Protein AF-A0A1E7FKE1-F1 (afdb_monomer)

Foldseek 3Di:
DDPPLPPQDLVPFPPQVDADFFAADPDLCQLVRQLVSLQCQFSLCRVVDDVVLQVVQPPVQVPALHSVVSVVSSLVSQLQVVCVVVVHHPPDPPCVPPDPPVVSSCSDSQCQAQKFKKWKWKAFPPPRDIDIDIDIDRAAEFECPDPQQQAPVSSLCVQFPKDKCDPVRFDQDPVVNHTGIIIIGIFTAGGGQKYKYFHPQFDQPPPDDDDDPDPDPPGDGWGNLRFYFYDQWDFGAGPVRHTDIWGWAKFWFWADGHSNDTGIKMKGWRQHPVRDIWIWIHRRRDIDTDDPVVVRPRRRTGMIMIGD

Radius of gyration: 21.0 Å; Cα contacts (8 Å, |Δi|>4): 568; chains: 1; bounding box: 58×48×57 Å

Sequence (308 aa):
MVLEAHKWNPEKSYVNQIPPRGLHNLGNTCFMNATLQCLAYIPPLCGAIAPKKIANALPTIGTCEDAHEFLVHLLDAMNDGELRAAGINQHLSGWRDRLPVTRLNETTFIHRTFGGYFRSQVRCRKCNYRSNTYDPFLDLSLEVSKKSSTSVLNALSEFTRKETLDAANQWKCSGCKKYVCATKQLTVFRPPLSLCIQLKRFAFNSGTNGYKSSKYGGGGGS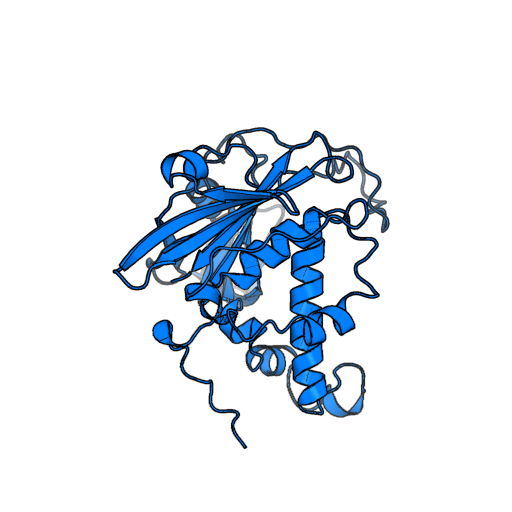KISKPIEFPATLNLPLSDNRSCRYTLTGIVIHVGGSSHSGHYTAYVKKPDRKGASQWYHIDDSDVEPVSEKTVLRQKDAYLLFYCR

Nearest PDB structures (foldseek):
  6dgf-assembly1_A  TM=7.379E-01  e=1.019E-25  Homo sapiens
  3n3k-assembly1_A  TM=6.782E-01  e=8.989E-25  Homo sapiens
  2gfo-assembly1_A  TM=6.555E-01  e=9.550E-25  Homo sapiens
  8xpn-assembly2_B  TM=6.709E-01  e=2.096E-24  Homo sapiens
  7ay0-assembly1_B  TM=6.837E-01  e=7.367E-21  Homo sapiens

Solvent-accessible surface area (backbone atoms only — not comparable to full-atom values): 17461 Å² total; per-residue (Å²): 134,81,79,73,76,74,74,82,53,79,88,76,38,70,74,55,73,51,79,83,77,43,40,78,67,82,73,86,37,29,32,57,42,15,46,51,54,37,50,53,53,35,73,86,38,42,83,70,71,44,69,76,66,52,61,76,60,44,85,83,48,85,78,60,62,43,44,66,61,46,49,53,54,50,51,51,49,50,40,51,49,52,37,43,74,73,72,44,54,91,86,45,79,88,50,70,83,78,53,63,66,69,65,56,47,56,70,31,73,52,34,58,34,26,30,25,27,37,32,40,36,39,32,36,71,83,80,62,45,72,49,75,46,76,47,77,38,57,61,45,80,31,65,48,81,50,88,77,27,48,27,52,69,43,20,52,49,60,68,38,43,75,43,76,28,43,91,91,57,49,44,73,36,84,81,77,72,39,74,36,49,26,35,39,30,41,35,40,59,41,82,35,49,33,44,37,36,36,48,49,35,69,48,71,77,80,66,85,72,89,88,74,86,60,95,60,91,82,63,98,29,67,44,59,76,67,55,48,47,60,64,65,62,43,70,47,67,35,68,83,78,48,68,48,66,27,37,58,36,21,37,28,34,50,52,58,64,40,72,89,45,65,49,31,28,19,33,38,45,44,61,42,93,86,73,51,71,49,32,32,41,32,52,36,57,45,66,45,82,45,54,66,73,60,62,63,63,49,47,45,59,34,37,40,34,28,38,98

Mean predicted aligned error: 9.78 Å

pLDDT: mean 80.04, std 19.36, range [23.84, 97.81]

InterPro domains:
  IPR001394 Peptidase C19, ubiquitin carboxyl-terminal hydrolase [PF00443] (21-46)
  IPR001394 Peptidase C19, ubiquitin carboxyl-terminal hydrolase [PF00443] (63-306)
  IPR018200 Ubiquitin specific protease, conserved site [PS00972] (22-37)
  IPR018200 Ubiquitin specific protease, conserved site [PS00973] (246-264)
  IPR028889 Ubiquitin specific protease UPS, catalytic domain [PS50235] (21-308)
  IPR038765 Papain-like cysteine peptidase superfamily [SSF54001] (17-308)
  IPR050164 Ubiquitin carboxyl-terminal hydrolases [PTHR24006] (22-308)

Secondary structure (DSSP, 8-state):
---------TTT-GGGTSPPPP----SS-HHHHHHHHHHHTSTTTTTT--HHHHHTTGGGTTT---HHHHHHHHHHHHHHHHHHHTT--TTSTTTTTTS-HHHHHTTSHHHHHT-EEEEEEEEETTT--EEEEEEEESEEEEE--STT-SBHHHHHHHHTPPEEE-STT-EE-TTTSSEE-EEEEEEEEE--SEEEEEEE-------SSS----SS----PPP-----B--SEEEEEBTTS-EEEEEEEEEEEEESSSSSS-EEEEEEEEEPTTS-EEEEEEETTEEEEE-HHHHTT-S-EEEEEEE-

Organism: NCBI:txid635003

Structure (mmCIF, N/CA/C/O backbone):
data_AF-A0A1E7FKE1-F1
#
_entry.id   AF-A0A1E7FKE1-F1
#
loop_
_atom_site.group_PDB
_atom_site.id
_atom_site.type_symbol
_atom_site.label_atom_id
_atom_site.label_alt_id
_atom_site.label_comp_id
_atom_site.label_asym_id
_atom_site.label_entity_id
_atom_site.label_seq_id
_atom_site.pdbx_PDB_ins_code
_atom_site.Cartn_x
_atom_site.Cartn_y
_atom_site.Cartn_z
_atom_site.occupancy
_atom_site.B_iso_or_equiv
_atom_site.auth_seq_id
_atom_site.auth_comp_id
_atom_site.auth_asym_id
_atom_site.auth_atom_id
_atom_site.pdbx_PDB_model_num
ATOM 1 N N . MET A 1 1 ? -17.965 -25.669 -12.346 1.00 25.50 1 MET A N 1
ATOM 2 C CA . MET A 1 1 ? -18.860 -25.138 -11.300 1.00 25.50 1 MET A CA 1
ATOM 3 C C . MET A 1 1 ? -18.244 -23.837 -10.812 1.00 25.50 1 MET A C 1
ATOM 5 O O . MET A 1 1 ? -17.309 -23.850 -10.025 1.00 25.50 1 MET A O 1
ATOM 9 N N . VAL A 1 2 ? -18.625 -22.736 -11.456 1.00 23.84 2 VAL A N 1
ATOM 10 C CA . VAL A 1 2 ? -18.085 -21.400 -11.185 1.00 23.84 2 VAL A CA 1
ATOM 11 C C . VAL A 1 2 ? -18.586 -21.013 -9.800 1.00 23.84 2 VAL A C 1
ATOM 13 O O . VAL A 1 2 ? -19.794 -20.922 -9.614 1.00 23.84 2 VAL A O 1
ATOM 16 N N . LEU A 1 3 ? -17.689 -20.859 -8.823 1.00 26.42 3 LEU A N 1
ATOM 17 C CA . LEU A 1 3 ? -18.044 -20.227 -7.555 1.00 26.42 3 LEU A CA 1
ATOM 18 C C . LEU A 1 3 ? -18.521 -18.818 -7.904 1.00 26.42 3 LEU A C 1
ATOM 20 O O . LEU A 1 3 ? -17.716 -17.958 -8.274 1.00 26.42 3 LEU A O 1
ATOM 24 N N . GLU A 1 4 ? -19.840 -18.625 -7.889 1.00 24.97 4 GLU A N 1
ATOM 25 C CA . GLU A 1 4 ? -20.448 -17.313 -8.016 1.00 24.97 4 GLU A CA 1
ATOM 26 C C . GLU A 1 4 ? -19.791 -16.422 -6.969 1.00 24.97 4 GLU A C 1
ATOM 28 O O . GLU A 1 4 ? -19.842 -16.690 -5.768 1.00 24.97 4 GLU A O 1
ATOM 33 N N . ALA A 1 5 ? -19.107 -15.379 -7.436 1.00 33.41 5 ALA A N 1
ATOM 34 C CA . ALA A 1 5 ? -18.668 -14.313 -6.566 1.00 33.41 5 ALA A CA 1
ATOM 35 C C . ALA A 1 5 ? -19.938 -13.749 -5.929 1.00 33.41 5 ALA A C 1
ATOM 37 O O . ALA A 1 5 ? -20.694 -13.038 -6.595 1.00 33.41 5 ALA A O 1
ATOM 38 N N . HIS A 1 6 ? -20.201 -14.115 -4.671 1.00 35.38 6 HIS A N 1
ATOM 39 C CA . HIS A 1 6 ? -21.225 -13.474 -3.865 1.00 35.38 6 HIS A CA 1
ATOM 40 C C . HIS A 1 6 ? -21.016 -11.971 -4.020 1.00 35.38 6 HIS A C 1
ATOM 42 O O . HIS A 1 6 ? -20.005 -11.428 -3.571 1.00 35.38 6 HIS A O 1
ATOM 48 N N . LYS A 1 7 ? -21.937 -11.308 -4.733 1.00 35.34 7 LYS A N 1
ATOM 49 C CA . LYS A 1 7 ? -21.959 -9.853 -4.833 1.00 35.34 7 LYS A CA 1
ATOM 50 C C . LYS A 1 7 ? -21.958 -9.338 -3.401 1.00 35.34 7 LYS A C 1
ATOM 52 O O . LYS A 1 7 ? -22.912 -9.574 -2.661 1.00 35.34 7 LYS A O 1
ATOM 57 N N . TRP A 1 8 ? -20.855 -8.707 -3.015 1.00 40.66 8 TRP A N 1
ATOM 58 C CA . TRP A 1 8 ? -20.699 -8.065 -1.723 1.00 40.66 8 TRP A CA 1
ATOM 59 C C . TRP A 1 8 ? -21.906 -7.150 -1.480 1.00 40.66 8 TRP A C 1
ATOM 61 O O . TRP A 1 8 ? -22.120 -6.193 -2.224 1.00 40.66 8 TRP A O 1
ATOM 71 N N . ASN A 1 9 ? -22.728 -7.492 -0.484 1.00 42.78 9 ASN A N 1
ATOM 72 C CA . ASN A 1 9 ? -23.874 -6.692 -0.077 1.00 42.78 9 ASN A CA 1
ATOM 73 C C . ASN A 1 9 ? -23.513 -5.967 1.231 1.00 42.78 9 ASN A C 1
ATOM 75 O O . ASN A 1 9 ? -23.487 -6.613 2.286 1.00 42.78 9 ASN A O 1
ATOM 79 N N . PRO A 1 10 ? -23.255 -4.647 1.191 1.00 44.03 10 PRO A N 1
ATOM 80 C CA . PRO A 1 10 ? -22.849 -3.885 2.367 1.00 44.03 10 PRO A CA 1
ATOM 81 C C . PRO A 1 10 ? -23.891 -3.912 3.499 1.00 44.03 10 PRO A C 1
ATOM 83 O O . PRO A 1 10 ? -23.513 -3.783 4.662 1.00 44.03 10 PRO A O 1
ATOM 86 N N . GLU A 1 11 ? -25.173 -4.156 3.210 1.00 43.03 11 GLU A N 1
ATOM 87 C CA . GLU A 1 11 ? -26.230 -4.211 4.229 1.00 43.03 11 GLU A CA 1
ATOM 88 C C . GLU A 1 11 ? -26.237 -5.525 5.031 1.00 43.03 11 GLU A C 1
ATOM 90 O O . GLU A 1 11 ? -26.656 -5.545 6.193 1.00 43.03 11 GLU A O 1
ATOM 95 N N . LYS A 1 12 ? -25.734 -6.623 4.445 1.00 40.03 12 LYS A N 1
ATOM 96 C CA . LYS A 1 12 ? -25.738 -7.969 5.056 1.00 40.03 12 LYS A CA 1
ATOM 97 C C . LYS A 1 12 ? -24.439 -8.342 5.778 1.00 40.03 12 LYS A C 1
ATOM 99 O O . LYS A 1 12 ? -24.375 -9.400 6.398 1.00 40.03 12 LYS A O 1
ATOM 104 N N . SER A 1 13 ? -23.411 -7.497 5.735 1.00 51.47 13 SER A N 1
ATOM 105 C CA . SER A 1 13 ? -22.156 -7.753 6.448 1.00 51.47 13 SER A CA 1
ATOM 106 C C . SER A 1 13 ? -22.298 -7.533 7.953 1.00 51.47 13 SER A C 1
ATOM 108 O O . SER A 1 13 ? -22.587 -6.420 8.391 1.00 51.47 13 SER A O 1
ATOM 110 N N . TYR A 1 14 ? -22.011 -8.568 8.749 1.00 48.53 14 TYR A N 1
ATOM 111 C CA . TYR A 1 14 ? -21.927 -8.487 10.215 1.00 48.53 14 TYR A CA 1
ATOM 112 C C . TYR A 1 14 ? -20.939 -7.409 10.701 1.00 48.53 14 TYR A C 1
ATOM 114 O O . TYR A 1 14 ? -21.192 -6.765 11.719 1.00 48.53 14 TYR A O 1
ATOM 122 N N . VAL A 1 15 ? -19.863 -7.155 9.945 1.00 52.97 15 VAL A N 1
ATOM 123 C CA . VAL A 1 15 ? -18.823 -6.156 10.272 1.00 52.97 15 VAL A CA 1
ATOM 124 C C . VAL A 1 15 ? -19.391 -4.728 10.275 1.00 52.97 15 VAL A C 1
ATOM 126 O O . VAL A 1 15 ? -18.952 -3.870 11.035 1.00 52.97 15 VAL A O 1
ATOM 129 N N . ASN A 1 16 ? -20.448 -4.475 9.497 1.00 54.75 16 ASN A N 1
ATOM 130 C CA . ASN A 1 16 ? -21.089 -3.160 9.440 1.00 54.75 16 ASN A CA 1
ATOM 131 C C . ASN A 1 16 ? -22.098 -2.935 10.583 1.00 54.75 16 ASN A C 1
ATOM 133 O O . ASN A 1 16 ? -22.549 -1.810 10.789 1.00 54.75 16 ASN A O 1
ATOM 137 N N . GLN A 1 17 ? -22.446 -3.966 11.363 1.00 58.47 17 GLN A N 1
ATOM 138 C CA . GLN A 1 17 ? -23.533 -3.889 12.353 1.00 58.47 17 GLN A CA 1
ATOM 139 C C . GLN A 1 17 ? -23.054 -3.597 13.780 1.00 58.47 17 GLN A C 1
ATOM 141 O O . GLN A 1 17 ? -23.796 -3.007 14.556 1.00 58.47 17 GLN A O 1
ATOM 146 N N . ILE A 1 18 ? -21.810 -3.943 14.121 1.00 68.31 18 ILE A N 1
ATOM 147 C CA . ILE A 1 18 ? -21.258 -3.829 15.484 1.00 68.31 18 ILE A CA 1
ATOM 148 C C . ILE A 1 18 ? -19.980 -2.975 15.427 1.00 68.31 18 ILE A C 1
ATOM 150 O O . ILE A 1 18 ? -19.337 -2.943 14.374 1.00 68.31 18 ILE A O 1
ATOM 154 N N . PRO A 1 19 ? -19.637 -2.176 16.455 1.00 70.56 19 PRO A N 1
ATOM 155 C CA . PRO A 1 19 ? -18.321 -1.540 16.533 1.00 70.56 19 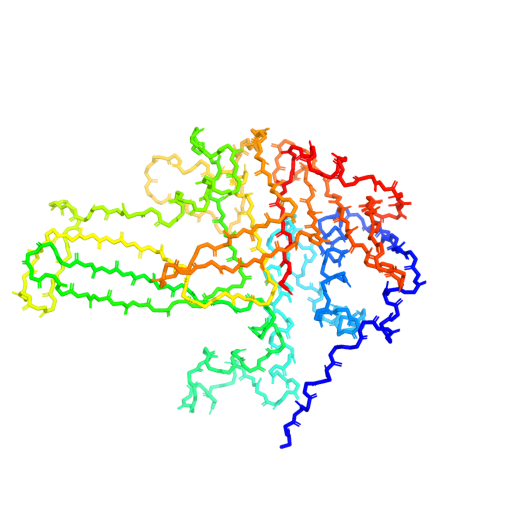PRO A CA 1
ATOM 156 C C . PRO A 1 19 ? -17.186 -2.572 16.409 1.00 70.56 19 PRO A C 1
ATOM 158 O O . PRO A 1 19 ? -17.411 -3.754 16.701 1.00 70.56 19 PRO A O 1
ATOM 161 N N . PRO A 1 20 ? -15.973 -2.156 16.006 1.00 81.56 20 PRO A N 1
ATOM 162 C CA . PRO A 1 20 ? -14.823 -3.045 16.042 1.00 81.56 20 PRO A CA 1
ATOM 163 C C . PRO A 1 20 ? -14.627 -3.647 17.424 1.00 81.56 20 PRO A C 1
ATOM 165 O O . PRO A 1 20 ? -14.878 -3.004 18.441 1.00 81.56 20 PRO A O 1
ATOM 168 N N . ARG A 1 21 ? -14.200 -4.907 17.445 1.00 84.19 21 ARG A N 1
ATOM 169 C CA . ARG A 1 21 ? -13.765 -5.578 18.665 1.00 84.19 21 ARG A CA 1
ATOM 170 C C . ARG A 1 21 ? -12.255 -5.620 18.650 1.00 84.19 21 ARG A C 1
ATOM 172 O O . ARG A 1 21 ? -11.683 -6.007 17.631 1.00 84.19 21 ARG A O 1
ATOM 179 N N . GLY A 1 22 ? -11.643 -5.246 19.762 1.00 85.25 22 GLY A N 1
ATOM 180 C CA . GLY A 1 22 ? -10.215 -5.411 19.944 1.00 85.25 22 GLY A CA 1
ATOM 181 C C . GLY A 1 22 ? -9.806 -6.886 19.944 1.00 85.25 22 GLY A C 1
ATOM 182 O O . GLY A 1 22 ? -10.636 -7.789 20.088 1.00 85.25 22 GLY A O 1
ATOM 183 N N . LEU A 1 23 ? -8.515 -7.122 19.754 1.00 85.50 23 LEU A N 1
ATOM 184 C CA . LEU A 1 23 ? -7.879 -8.432 19.821 1.00 85.50 23 LEU A CA 1
ATOM 185 C C . LEU A 1 23 ? -6.876 -8.416 20.969 1.00 85.50 23 LEU A C 1
ATOM 187 O O . LEU A 1 23 ? -6.032 -7.531 21.036 1.00 85.50 23 LEU A O 1
ATOM 191 N N . HIS A 1 24 ? -6.953 -9.396 21.868 1.00 84.31 24 HIS A N 1
ATOM 192 C CA . HIS A 1 24 ? -5.990 -9.489 22.961 1.00 84.31 24 HIS A CA 1
ATOM 193 C C . HIS A 1 24 ? -4.577 -9.714 22.417 1.00 84.31 24 HIS A C 1
ATOM 195 O O . HIS A 1 24 ? -4.364 -10.538 21.525 1.00 84.31 24 HIS A O 1
ATOM 201 N N . ASN A 1 25 ? -3.610 -8.989 22.970 1.00 81.94 25 ASN A N 1
ATOM 202 C CA . ASN A 1 25 ? -2.202 -9.248 22.717 1.00 81.94 25 ASN A CA 1
ATOM 203 C C . ASN A 1 25 ? -1.805 -10.565 23.397 1.00 81.94 25 ASN A C 1
ATOM 205 O O . ASN A 1 25 ? -2.038 -10.738 24.593 1.00 81.94 25 ASN A O 1
ATOM 209 N N . LEU A 1 26 ? -1.223 -11.493 22.641 1.00 80.38 26 LEU A N 1
ATOM 210 C CA . LEU A 1 26 ? -0.782 -12.802 23.135 1.00 80.38 26 LEU A CA 1
ATOM 211 C C . LEU A 1 26 ? 0.738 -12.846 23.379 1.00 80.38 26 LEU A C 1
ATOM 213 O O . LEU A 1 26 ? 1.322 -13.925 23.436 1.00 80.38 26 LEU A O 1
ATOM 217 N N . GLY A 1 27 ? 1.364 -11.674 23.529 1.00 73.75 27 GLY A N 1
ATOM 218 C CA . GLY A 1 27 ? 2.807 -11.495 23.679 1.00 73.75 27 GLY A CA 1
ATOM 219 C C . GLY A 1 27 ? 3.459 -11.131 22.347 1.00 73.75 27 GLY A C 1
ATOM 220 O O . GLY A 1 27 ? 3.661 -11.992 21.499 1.00 73.75 27 GLY A O 1
ATOM 221 N N . ASN A 1 28 ? 3.797 -9.850 22.167 1.00 79.12 28 ASN A N 1
ATOM 222 C CA . ASN A 1 28 ? 4.378 -9.291 20.936 1.00 79.12 28 ASN A CA 1
ATOM 223 C C . ASN A 1 28 ? 3.541 -9.531 19.665 1.00 79.12 28 ASN A C 1
ATOM 225 O O . ASN A 1 28 ? 4.082 -9.533 18.567 1.00 79.12 28 ASN A O 1
ATOM 229 N N . THR A 1 29 ? 2.216 -9.682 19.776 1.00 84.25 29 THR A N 1
ATOM 230 C CA . THR A 1 29 ? 1.340 -9.950 18.618 1.00 84.25 29 THR A CA 1
ATOM 231 C C . THR A 1 29 ? 0.618 -8.717 18.069 1.00 84.25 29 THR A C 1
ATOM 233 O O . THR A 1 29 ? -0.290 -8.848 17.245 1.00 84.25 29 THR A O 1
ATOM 236 N N . CYS A 1 30 ? 0.988 -7.510 18.500 1.00 86.88 30 CYS A N 1
ATOM 237 C CA . CYS A 1 30 ? 0.309 -6.279 18.085 1.00 86.88 30 CYS A CA 1
ATOM 238 C C . CYS A 1 30 ? 0.417 -6.024 16.566 1.00 86.88 30 CYS A C 1
ATOM 240 O O . CYS A 1 30 ? -0.540 -5.552 15.952 1.00 86.88 30 CYS A O 1
ATOM 242 N N . PHE A 1 31 ? 1.523 -6.423 15.920 1.00 87.38 31 PHE A N 1
ATOM 243 C CA . PHE A 1 31 ? 1.699 -6.347 14.458 1.00 87.38 31 PHE A CA 1
ATOM 244 C C . PHE A 1 31 ? 0.618 -7.141 13.702 1.00 87.38 31 PHE A C 1
ATOM 246 O O . PHE A 1 31 ? 0.050 -6.664 12.711 1.00 87.38 31 PHE A O 1
ATOM 253 N N . MET A 1 32 ? 0.294 -8.336 14.208 1.00 88.31 32 MET A N 1
ATOM 254 C CA . MET A 1 32 ? -0.764 -9.193 13.689 1.00 88.31 32 MET A CA 1
ATOM 255 C C . MET A 1 32 ? -2.124 -8.553 13.954 1.00 88.31 32 MET A C 1
ATOM 257 O O . MET A 1 32 ? -2.922 -8.421 13.026 1.00 88.31 32 MET A O 1
ATOM 261 N N . ASN A 1 33 ? -2.382 -8.134 15.196 1.00 90.12 33 ASN A N 1
ATOM 262 C CA . ASN A 1 33 ? -3.659 -7.546 15.592 1.00 90.12 33 ASN A CA 1
ATOM 263 C C . ASN A 1 33 ? -3.996 -6.336 14.713 1.00 90.12 33 ASN A C 1
ATOM 265 O O . ASN A 1 33 ? -5.044 -6.320 14.068 1.00 90.12 33 ASN A O 1
ATOM 269 N N . ALA A 1 34 ? -3.080 -5.373 14.594 1.00 92.56 34 ALA A N 1
ATOM 270 C CA . ALA A 1 34 ? -3.286 -4.172 13.791 1.00 92.56 34 ALA A CA 1
ATOM 271 C C . ALA A 1 34 ? -3.540 -4.486 12.303 1.00 92.56 34 ALA A C 1
ATOM 273 O O . ALA A 1 34 ? -4.434 -3.907 11.674 1.00 92.56 34 ALA A O 1
ATOM 274 N N . THR A 1 35 ? -2.797 -5.442 11.736 1.00 92.25 35 THR A N 1
ATOM 275 C CA . THR A 1 35 ? -2.969 -5.842 10.333 1.00 92.25 35 THR A CA 1
ATOM 276 C C . THR A 1 35 ? -4.307 -6.541 10.103 1.00 92.25 35 THR A C 1
ATOM 278 O O . THR A 1 35 ? -5.030 -6.199 9.163 1.00 92.25 35 THR A O 1
ATOM 281 N N . LEU A 1 36 ? -4.681 -7.479 10.979 1.00 89.94 36 LEU A N 1
ATOM 282 C CA . LEU A 1 36 ? -5.960 -8.187 10.907 1.00 89.94 36 LEU A CA 1
ATOM 283 C C . LEU A 1 36 ? -7.146 -7.231 11.036 1.00 89.94 36 LEU A C 1
ATOM 285 O O . LEU A 1 36 ? -8.115 -7.383 10.292 1.00 89.94 36 LEU A O 1
ATOM 289 N N . GLN A 1 37 ? -7.059 -6.226 11.914 1.00 90.56 37 GLN A N 1
ATOM 290 C CA . GLN A 1 37 ? -8.088 -5.192 12.026 1.00 90.56 37 GLN A CA 1
ATOM 291 C C . GLN A 1 37 ? -8.267 -4.452 10.700 1.00 90.56 37 GLN A C 1
ATOM 293 O O . GLN A 1 37 ? -9.384 -4.340 10.208 1.00 90.56 37 GLN A O 1
ATOM 298 N N . CYS A 1 38 ? -7.185 -4.010 10.055 1.00 92.31 38 CYS A N 1
ATOM 299 C CA . CYS A 1 38 ? -7.301 -3.333 8.762 1.00 92.31 38 CYS A CA 1
ATOM 300 C C . CYS A 1 38 ? -7.911 -4.236 7.679 1.00 92.31 38 CYS A C 1
ATOM 302 O O . CYS A 1 38 ? -8.797 -3.797 6.947 1.00 92.31 38 CYS A O 1
ATOM 304 N N . LEU A 1 39 ? -7.485 -5.500 7.598 1.00 89.00 39 LEU A N 1
ATOM 305 C CA . LEU A 1 39 ? -8.003 -6.461 6.620 1.00 89.00 39 LEU A CA 1
ATOM 306 C C . LEU A 1 39 ? -9.483 -6.798 6.841 1.00 89.00 39 LEU A C 1
ATOM 308 O O . LEU A 1 39 ? -10.234 -6.920 5.874 1.00 89.00 39 LEU A O 1
ATOM 312 N N . ALA A 1 40 ? -9.922 -6.915 8.096 1.00 83.94 40 ALA A N 1
ATOM 313 C CA . ALA A 1 40 ? -11.302 -7.245 8.446 1.00 83.94 40 ALA A CA 1
ATOM 314 C C . ALA A 1 40 ? -12.317 -6.181 8.000 1.00 83.94 40 ALA A C 1
ATOM 316 O O . ALA A 1 40 ? -13.489 -6.513 7.839 1.00 83.94 40 ALA A O 1
ATOM 317 N N . TYR A 1 41 ? -11.871 -4.937 7.790 1.00 80.62 41 TYR A N 1
ATOM 318 C CA . TYR A 1 41 ? -12.695 -3.801 7.361 1.00 80.62 41 TYR A CA 1
ATOM 319 C C . TYR A 1 41 ? -12.536 -3.447 5.876 1.00 80.62 41 TYR A C 1
ATOM 321 O O . TYR A 1 41 ? -13.120 -2.472 5.399 1.00 80.62 41 TYR A O 1
ATOM 329 N N . ILE A 1 42 ? -11.781 -4.241 5.112 1.00 82.88 42 ILE A N 1
ATOM 330 C CA . ILE A 1 42 ? -11.735 -4.113 3.655 1.00 82.88 42 ILE A CA 1
ATOM 331 C C . ILE A 1 42 ? -13.037 -4.693 3.087 1.00 82.88 42 ILE A C 1
ATOM 333 O O . ILE A 1 42 ? -13.291 -5.881 3.284 1.00 82.88 42 ILE A O 1
ATOM 337 N N . PRO A 1 43 ? -13.869 -3.915 2.362 1.00 75.00 43 PRO A N 1
ATOM 338 C CA . PRO A 1 43 ? -15.222 -4.347 2.016 1.00 75.00 43 PRO A CA 1
ATOM 339 C C . PRO A 1 43 ? -15.290 -5.695 1.285 1.00 75.00 43 PRO A C 1
ATOM 341 O O . PRO A 1 43 ? -16.093 -6.522 1.697 1.00 75.00 43 PRO A O 1
ATOM 344 N N . PRO A 1 44 ? -14.434 -5.999 0.287 1.00 71.12 44 PRO A N 1
ATOM 345 C CA . PRO A 1 44 ? -14.411 -7.338 -0.301 1.00 71.12 44 PRO A CA 1
ATOM 346 C C . PRO A 1 44 ? -14.126 -8.467 0.707 1.00 71.12 44 PRO A C 1
ATOM 348 O O . PRO A 1 44 ? -14.662 -9.561 0.560 1.00 71.12 44 PRO A O 1
ATOM 351 N N . LEU A 1 45 ? -13.274 -8.225 1.708 1.00 71.56 45 LEU A N 1
ATOM 352 C CA . LEU A 1 45 ? -12.804 -9.225 2.675 1.00 71.56 45 LEU A CA 1
ATOM 353 C C . LEU A 1 45 ? -13.737 -9.417 3.872 1.00 71.56 45 LEU A C 1
ATOM 355 O O . LEU A 1 45 ? -13.697 -10.468 4.523 1.00 71.56 45 LEU A O 1
ATOM 359 N N . CYS A 1 46 ? -14.569 -8.425 4.174 1.00 65.06 46 CYS A N 1
ATOM 360 C CA . CYS A 1 46 ? -15.558 -8.508 5.233 1.00 65.06 46 CYS A CA 1
ATOM 361 C C . CYS A 1 46 ? -16.419 -9.779 5.056 1.00 65.06 46 CYS A C 1
ATOM 363 O O . CYS A 1 46 ? -17.062 -9.992 4.032 1.00 65.06 46 CYS A O 1
ATOM 365 N N . GLY A 1 47 ? -16.421 -10.668 6.050 1.00 55.88 47 GLY A N 1
ATOM 366 C CA . GLY A 1 47 ? -17.160 -11.939 5.998 1.00 55.88 47 GLY A CA 1
ATOM 367 C C . GLY A 1 47 ? -16.478 -13.083 5.229 1.00 55.88 47 GLY A C 1
ATOM 368 O O . GLY A 1 47 ? -16.832 -14.237 5.458 1.00 55.88 47 GLY A O 1
ATOM 369 N N . ALA A 1 48 ? -15.469 -12.811 4.391 1.00 55.91 48 ALA A N 1
ATOM 370 C CA . ALA A 1 48 ? -14.615 -13.847 3.794 1.00 55.91 48 ALA A CA 1
ATOM 371 C C . ALA A 1 48 ? -13.520 -14.311 4.772 1.00 55.91 48 ALA A C 1
ATOM 373 O O . ALA A 1 48 ? -13.136 -15.486 4.795 1.00 55.91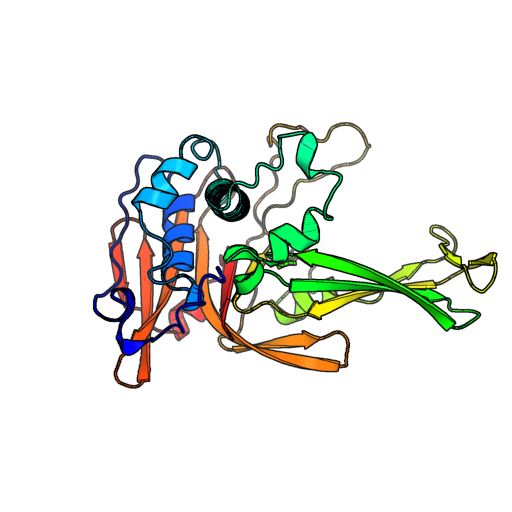 48 ALA A O 1
ATOM 374 N N . ILE A 1 49 ? -13.058 -13.392 5.623 1.00 53.97 49 ILE A N 1
ATOM 375 C CA . ILE A 1 49 ? -12.118 -13.662 6.707 1.00 53.97 49 ILE A CA 1
ATOM 376 C C . ILE A 1 49 ? -12.878 -14.289 7.890 1.00 53.97 49 ILE A C 1
ATOM 378 O O . ILE A 1 49 ? -13.314 -13.612 8.817 1.00 53.97 49 ILE A O 1
ATOM 382 N N . ALA A 1 50 ? -13.072 -15.609 7.856 1.00 50.16 50 ALA A N 1
ATOM 383 C CA . ALA A 1 50 ? -13.517 -16.359 9.028 1.00 50.16 50 ALA A CA 1
ATOM 384 C C . ALA A 1 50 ? -12.301 -16.672 9.928 1.00 50.16 50 ALA A C 1
ATOM 386 O O . ALA A 1 50 ? -11.332 -17.247 9.421 1.00 50.16 50 ALA A O 1
ATOM 387 N N . PRO A 1 51 ? -12.345 -16.408 11.251 1.00 48.22 51 PRO A N 1
ATOM 388 C CA . PRO A 1 51 ? -11.224 -16.658 12.169 1.00 48.22 51 PRO A CA 1
ATOM 389 C C . PRO A 1 51 ? -10.653 -18.081 12.078 1.00 48.22 51 PRO A C 1
ATOM 391 O O . PRO A 1 51 ? -9.443 -18.275 12.122 1.00 48.22 51 PRO A O 1
ATOM 394 N N . LYS A 1 52 ? -11.519 -19.082 11.846 1.00 43.28 52 LYS A N 1
ATOM 395 C CA . LYS A 1 52 ? -11.128 -20.494 11.683 1.00 43.28 52 LYS A CA 1
ATOM 396 C C . LYS A 1 52 ? -10.228 -20.753 10.467 1.00 43.28 52 LYS A C 1
ATOM 398 O O . LYS A 1 52 ? -9.420 -21.671 10.507 1.00 43.28 52 LYS A O 1
ATOM 403 N N . LYS A 1 53 ? -10.358 -19.969 9.389 1.00 48.88 53 LYS A N 1
ATOM 404 C CA . LYS A 1 53 ? -9.503 -20.096 8.196 1.00 48.88 53 LYS A CA 1
ATOM 405 C C . LYS A 1 53 ? -8.136 -19.437 8.402 1.00 48.88 53 LYS A C 1
ATOM 407 O O . LYS A 1 53 ? -7.153 -19.960 7.895 1.00 48.88 53 LYS A O 1
ATOM 412 N N . ILE A 1 54 ? -8.072 -18.351 9.181 1.00 50.47 54 ILE A N 1
ATOM 413 C CA . ILE A 1 54 ? -6.806 -17.694 9.555 1.00 50.47 54 ILE A CA 1
ATOM 414 C C . ILE A 1 54 ? -6.023 -18.560 10.550 1.00 50.47 54 ILE A C 1
ATOM 416 O O . ILE A 1 54 ? -4.819 -18.722 10.395 1.00 50.47 54 ILE A O 1
ATOM 420 N N . ALA A 1 55 ? -6.701 -19.178 11.528 1.00 48.38 55 ALA A N 1
ATOM 421 C CA . ALA A 1 55 ? -6.090 -20.049 12.544 1.00 48.38 55 ALA A CA 1
ATOM 422 C C . ALA A 1 55 ? -5.234 -21.179 11.948 1.00 48.38 55 ALA A C 1
ATOM 424 O O . ALA A 1 55 ? -4.171 -21.490 12.474 1.00 48.38 55 ALA A O 1
ATOM 425 N N . ASN A 1 56 ? -5.649 -21.740 10.810 1.00 49.12 56 ASN A N 1
ATOM 426 C CA . ASN A 1 56 ? -4.896 -22.796 10.131 1.00 49.12 56 ASN A CA 1
ATOM 427 C C . ASN A 1 56 ? -3.682 -22.274 9.337 1.00 49.12 56 ASN A C 1
ATOM 429 O O . ASN A 1 56 ? -2.803 -23.061 9.001 1.00 49.12 56 ASN A O 1
ATOM 433 N N . ALA A 1 57 ? -3.629 -20.973 9.032 1.00 51.53 57 ALA A N 1
ATOM 434 C CA . ALA A 1 57 ? -2.499 -20.311 8.374 1.00 51.53 57 ALA A CA 1
ATOM 435 C C . ALA A 1 57 ? -1.478 -19.728 9.375 1.00 51.53 57 ALA A C 1
ATOM 437 O O . ALA A 1 57 ? -0.348 -19.433 9.001 1.00 51.53 57 ALA A O 1
ATOM 438 N N . LEU A 1 58 ? -1.863 -19.591 10.647 1.00 54.34 58 LEU A N 1
ATOM 439 C CA . LEU A 1 58 ? -1.079 -18.987 11.728 1.00 54.34 58 LEU A 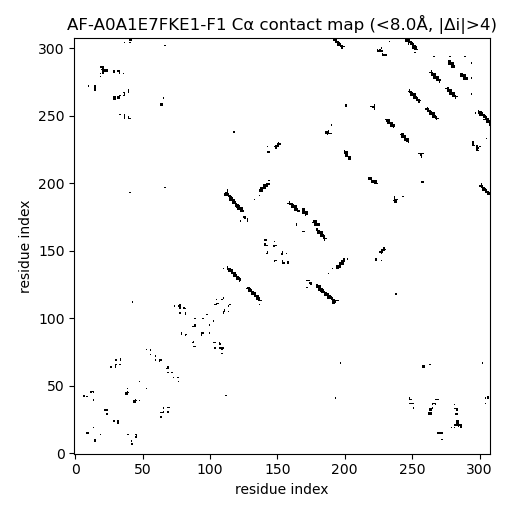CA 1
ATOM 440 C C . LEU A 1 58 ? 0.160 -19.756 12.256 1.00 54.34 58 LEU A C 1
ATOM 442 O O . LEU A 1 58 ? 1.027 -19.076 12.808 1.00 54.34 58 LEU A O 1
ATOM 446 N N . PRO A 1 59 ? 0.346 -21.090 12.108 1.00 46.03 59 PRO A N 1
ATOM 447 C CA . PRO A 1 59 ? 1.461 -21.778 12.777 1.00 46.03 59 PRO A CA 1
ATOM 448 C C . PRO A 1 59 ? 2.862 -21.353 12.305 1.00 46.03 59 PRO A C 1
ATOM 450 O O . PRO A 1 59 ? 3.820 -21.481 13.059 1.00 46.03 59 PRO A O 1
ATOM 453 N N . THR A 1 60 ? 3.002 -20.837 11.081 1.00 49.19 60 THR A N 1
ATOM 454 C CA . THR A 1 60 ? 4.285 -20.360 10.525 1.00 49.19 60 THR A CA 1
ATOM 455 C C . THR A 1 60 ? 4.561 -18.880 10.785 1.00 49.19 60 THR A C 1
ATOM 457 O O . THR A 1 60 ? 5.618 -18.390 10.411 1.00 49.19 60 THR A O 1
ATOM 460 N N . ILE A 1 61 ? 3.614 -18.160 11.392 1.00 54.06 61 ILE A N 1
ATOM 461 C CA . ILE A 1 61 ? 3.610 -16.693 11.440 1.00 54.06 61 ILE A CA 1
ATOM 462 C C . ILE A 1 61 ? 4.163 -16.135 12.766 1.00 54.06 61 ILE A C 1
ATOM 464 O O . ILE A 1 61 ? 4.549 -14.971 12.841 1.00 54.06 61 ILE A O 1
ATOM 468 N N . GLY A 1 62 ? 4.260 -16.964 13.811 1.00 52.53 62 GLY A N 1
ATOM 469 C CA . GLY A 1 62 ? 4.658 -16.551 15.166 1.00 52.53 62 GLY A CA 1
ATOM 470 C C . GLY A 1 62 ? 6.088 -16.012 15.331 1.00 52.53 62 GLY A C 1
ATOM 471 O O . GLY A 1 62 ? 6.473 -15.699 16.451 1.00 52.53 62 GLY A O 1
ATOM 472 N N . THR A 1 63 ? 6.874 -15.919 14.254 1.00 58.12 63 THR A N 1
ATOM 473 C CA . THR A 1 63 ? 8.231 -15.346 14.247 1.00 58.12 63 THR A CA 1
ATOM 474 C C . THR A 1 63 ? 8.319 -13.972 13.585 1.00 58.12 63 THR A C 1
ATOM 476 O O . THR A 1 63 ? 9.376 -13.353 13.645 1.00 58.12 63 THR A O 1
ATOM 479 N N . CYS A 1 64 ? 7.269 -13.517 12.894 1.00 61.22 64 CYS A N 1
ATOM 480 C CA . CYS A 1 64 ? 7.289 -12.215 12.232 1.00 61.22 64 CYS A CA 1
ATOM 481 C C . CYS A 1 64 ? 7.149 -11.105 13.281 1.00 61.22 64 CYS A C 1
ATOM 483 O O . CYS A 1 64 ? 6.259 -11.166 14.117 1.00 61.22 64 CYS A O 1
ATOM 485 N N . GLU A 1 65 ? 7.995 -10.079 13.215 1.00 75.12 65 GLU A N 1
ATOM 486 C CA . GLU A 1 65 ? 7.891 -8.875 14.063 1.00 75.12 65 GLU A CA 1
ATOM 487 C C . GLU A 1 65 ? 7.459 -7.639 13.243 1.00 75.12 65 GLU A C 1
ATOM 489 O O . GLU A 1 65 ? 7.116 -6.590 13.792 1.00 75.12 65 GLU A O 1
ATOM 494 N N . ASP A 1 66 ? 7.412 -7.772 11.910 1.00 84.75 66 ASP A N 1
ATOM 495 C CA . ASP A 1 66 ? 7.019 -6.723 10.972 1.00 84.75 66 ASP A CA 1
ATOM 496 C C . ASP A 1 66 ? 5.601 -6.952 10.415 1.00 84.75 66 ASP A C 1
ATOM 498 O O . ASP A 1 66 ? 5.271 -8.010 9.871 1.00 84.75 66 ASP A O 1
ATOM 502 N N . ALA A 1 67 ? 4.746 -5.929 10.516 1.00 89.06 67 ALA A N 1
ATOM 503 C CA . ALA A 1 67 ? 3.359 -5.995 10.050 1.00 89.06 67 ALA A CA 1
ATOM 504 C C . ALA A 1 67 ? 3.222 -6.199 8.525 1.00 89.06 67 ALA A C 1
ATOM 506 O O . ALA A 1 67 ? 2.241 -6.785 8.067 1.00 89.06 67 ALA A O 1
ATOM 507 N N . HIS A 1 68 ? 4.181 -5.725 7.723 1.00 90.69 68 HIS A N 1
ATOM 508 C CA . HIS A 1 68 ? 4.189 -5.935 6.272 1.00 90.69 68 HIS A CA 1
ATOM 509 C C . HIS A 1 68 ? 4.569 -7.370 5.922 1.00 90.69 68 HIS A C 1
ATOM 511 O O . HIS A 1 68 ? 3.894 -7.985 5.103 1.00 90.69 68 HIS A O 1
ATOM 517 N N . GLU A 1 69 ? 5.591 -7.921 6.577 1.00 87.31 69 GLU A N 1
ATOM 518 C CA . GLU A 1 69 ? 5.983 -9.322 6.394 1.00 87.31 69 GLU A CA 1
ATOM 519 C C . GLU A 1 69 ? 4.823 -10.259 6.763 1.00 87.31 69 GLU A C 1
ATOM 521 O O . GLU A 1 69 ? 4.450 -11.136 5.980 1.00 87.31 69 GLU A O 1
ATOM 526 N N . PHE A 1 70 ? 4.168 -9.992 7.899 1.00 87.75 70 PHE A N 1
ATOM 527 C CA . PHE A 1 70 ? 2.938 -10.676 8.298 1.00 87.75 70 PHE A CA 1
ATOM 528 C C . PHE A 1 70 ? 1.846 -10.589 7.226 1.00 87.75 70 PHE A C 1
ATOM 530 O O . PHE A 1 70 ? 1.237 -11.603 6.883 1.00 87.75 70 PHE A O 1
ATOM 537 N N . LEU A 1 71 ? 1.589 -9.389 6.689 1.00 89.81 71 LEU A N 1
ATOM 538 C CA . LEU A 1 71 ? 0.579 -9.179 5.654 1.00 89.81 71 LEU A CA 1
ATOM 539 C C . LEU A 1 71 ? 0.870 -10.026 4.413 1.00 89.81 71 LEU A C 1
ATOM 541 O O . LEU A 1 71 ? -0.025 -10.720 3.934 1.00 89.81 71 LEU A O 1
ATOM 545 N N . VAL A 1 72 ? 2.099 -9.972 3.896 1.00 87.31 72 VAL A N 1
ATOM 546 C CA . VAL A 1 72 ? 2.499 -10.710 2.691 1.00 87.31 72 VAL A CA 1
ATOM 547 C C . VAL A 1 72 ? 2.320 -12.211 2.910 1.00 87.31 72 VAL A C 1
ATOM 549 O O . VAL A 1 72 ? 1.630 -12.862 2.126 1.00 87.31 72 VAL A O 1
ATOM 552 N N . HIS A 1 73 ? 2.831 -12.748 4.021 1.00 84.44 73 HIS A N 1
ATOM 553 C CA . HIS A 1 73 ? 2.678 -14.168 4.341 1.00 84.44 73 HIS A CA 1
ATOM 554 C C . HIS A 1 73 ? 1.222 -14.592 4.524 1.00 84.44 73 HIS A C 1
ATOM 556 O O . HIS A 1 73 ? 0.840 -15.677 4.086 1.00 84.44 73 HIS A O 1
ATOM 562 N N . LEU A 1 74 ? 0.392 -13.747 5.139 1.00 85.50 74 LEU A N 1
ATOM 563 C CA . LEU A 1 74 ? -1.031 -14.024 5.293 1.00 85.50 74 LEU A CA 1
ATOM 564 C C . LEU A 1 74 ? -1.740 -14.079 3.932 1.00 85.50 74 LEU A C 1
ATOM 566 O O . LEU A 1 74 ? -2.517 -15.005 3.691 1.00 85.50 74 LEU A O 1
ATOM 570 N N . LEU A 1 75 ? -1.476 -13.121 3.038 1.00 86.56 75 LEU A N 1
ATOM 571 C CA . LEU A 1 75 ? -2.077 -13.093 1.701 1.00 86.56 75 LEU A CA 1
ATOM 572 C C . LEU A 1 75 ? -1.644 -14.302 0.859 1.00 86.56 75 LEU A C 1
ATOM 574 O O . LEU A 1 75 ? -2.497 -14.928 0.223 1.00 86.56 75 LEU A O 1
ATOM 578 N N . ASP A 1 76 ? -0.366 -14.679 0.918 1.00 83.69 76 ASP A N 1
ATOM 579 C CA . ASP A 1 76 ? 0.161 -15.872 0.247 1.00 83.69 76 ASP A CA 1
ATOM 580 C C . ASP A 1 76 ? -0.482 -17.153 0.796 1.00 83.69 76 ASP A C 1
ATOM 582 O O . ASP A 1 76 ? -0.981 -17.986 0.035 1.00 83.69 76 ASP A O 1
ATOM 586 N N . ALA A 1 77 ? -0.572 -17.290 2.123 1.00 82.19 77 ALA A N 1
ATOM 587 C CA . ALA A 1 77 ? -1.196 -18.447 2.759 1.00 82.19 77 ALA A CA 1
ATOM 588 C C . ALA A 1 77 ? -2.692 -18.568 2.420 1.00 82.19 77 ALA A C 1
ATOM 590 O O . ALA A 1 77 ? -3.195 -19.680 2.222 1.00 82.19 77 ALA A O 1
ATOM 591 N N . MET A 1 78 ? -3.409 -17.442 2.327 1.00 82.38 78 MET A N 1
ATOM 592 C CA . MET A 1 78 ? -4.811 -17.407 1.901 1.00 82.38 78 MET A CA 1
ATOM 593 C C . MET A 1 78 ? -4.967 -17.809 0.431 1.00 82.38 78 MET A C 1
ATOM 595 O O . MET A 1 78 ? -5.838 -18.626 0.122 1.00 82.38 78 MET A O 1
ATOM 599 N N . ASN A 1 79 ? -4.118 -17.283 -0.459 1.00 84.19 79 ASN A N 1
ATOM 600 C CA . ASN A 1 79 ? -4.097 -17.648 -1.876 1.00 84.19 79 ASN A CA 1
ATOM 601 C C . ASN A 1 79 ? -3.863 -19.156 -2.053 1.00 84.19 79 ASN A C 1
ATOM 603 O O . ASN A 1 79 ? -4.635 -19.847 -2.719 1.00 84.19 79 ASN A O 1
ATOM 607 N N . ASP A 1 80 ? -2.845 -19.686 -1.382 1.00 81.31 80 ASP A N 1
ATOM 608 C CA . ASP A 1 80 ? -2.508 -21.102 -1.438 1.00 81.31 80 ASP A CA 1
ATOM 609 C C . ASP A 1 80 ? -3.587 -21.990 -0.815 1.00 81.31 80 ASP A C 1
ATOM 611 O O . ASP A 1 80 ? -3.859 -23.086 -1.308 1.00 81.31 80 ASP A O 1
ATOM 615 N N . GLY A 1 81 ? -4.222 -21.532 0.266 1.00 80.50 81 GLY A N 1
ATOM 616 C CA . GLY A 1 81 ? -5.350 -22.218 0.889 1.00 80.50 81 GLY A CA 1
ATOM 617 C C . GLY A 1 81 ? -6.543 -22.357 -0.056 1.00 80.50 81 GLY A C 1
ATOM 618 O O . GLY A 1 81 ? -7.152 -23.425 -0.115 1.00 80.50 81 GLY A O 1
ATOM 619 N N . GLU A 1 82 ? -6.850 -21.312 -0.826 1.00 81.88 82 GLU A N 1
ATOM 620 C CA . GLU A 1 82 ? -7.928 -21.323 -1.818 1.00 81.88 82 GLU A CA 1
ATOM 621 C C . GLU A 1 82 ? -7.625 -22.272 -2.981 1.00 81.88 82 GLU A C 1
ATOM 623 O O . GLU A 1 82 ? -8.472 -23.086 -3.353 1.00 81.88 82 GLU A O 1
ATOM 628 N N . LEU A 1 83 ? -6.395 -22.243 -3.497 1.00 82.62 83 LEU A N 1
ATOM 629 C CA . LEU A 1 83 ? -5.965 -23.164 -4.549 1.00 82.62 83 LEU A CA 1
ATOM 630 C C . LEU A 1 83 ? -6.007 -24.620 -4.071 1.00 82.62 83 LEU A C 1
ATOM 632 O O . LEU A 1 83 ? -6.568 -25.472 -4.762 1.00 82.62 83 LEU A O 1
ATOM 636 N N . ARG A 1 84 ? -5.516 -24.905 -2.855 1.00 80.44 84 ARG A N 1
ATOM 637 C CA . ARG A 1 84 ? -5.594 -26.249 -2.259 1.00 80.44 84 ARG A CA 1
ATOM 638 C C . ARG A 1 84 ? -7.036 -26.722 -2.097 1.00 80.44 84 ARG A C 1
ATOM 640 O O . ARG A 1 84 ? -7.323 -27.878 -2.397 1.00 80.44 84 ARG A O 1
ATOM 647 N N . ALA A 1 85 ? -7.946 -25.845 -1.672 1.00 78.12 85 ALA A N 1
ATOM 648 C CA . ALA A 1 85 ? -9.371 -26.164 -1.564 1.00 78.12 85 ALA A CA 1
ATOM 649 C C . ALA A 1 85 ? -10.021 -26.452 -2.931 1.00 78.12 85 ALA A C 1
ATOM 651 O O . ALA A 1 85 ? -10.949 -27.253 -3.010 1.00 78.12 85 ALA A O 1
ATOM 652 N N . ALA A 1 86 ? -9.504 -25.857 -4.010 1.00 79.50 86 ALA A N 1
ATOM 653 C CA . ALA A 1 86 ? -9.889 -26.167 -5.387 1.00 79.50 86 ALA A CA 1
ATOM 654 C C . ALA A 1 86 ? -9.211 -27.438 -5.950 1.00 79.50 86 ALA A C 1
ATOM 656 O O . ALA A 1 86 ? -9.358 -27.739 -7.134 1.00 79.50 86 ALA A O 1
ATOM 657 N N . GLY A 1 87 ? -8.460 -28.184 -5.129 1.00 78.56 87 GLY A N 1
ATOM 658 C CA . GLY A 1 87 ? -7.717 -29.378 -5.543 1.00 78.56 87 GLY A CA 1
ATOM 659 C C . GLY A 1 87 ? -6.407 -29.080 -6.281 1.00 78.56 87 GLY A C 1
ATOM 660 O O . GLY A 1 87 ? -5.793 -29.989 -6.837 1.00 78.56 87 GLY A O 1
ATOM 661 N N . ILE A 1 88 ? -5.961 -27.821 -6.291 1.00 75.19 88 ILE A N 1
ATOM 662 C CA . ILE A 1 88 ? -4.733 -27.378 -6.953 1.00 75.19 88 ILE A CA 1
ATOM 663 C C . ILE A 1 88 ? -3.625 -27.278 -5.907 1.00 75.19 88 ILE A C 1
ATOM 665 O O . ILE A 1 88 ? -3.633 -26.406 -5.041 1.00 75.19 88 ILE A O 1
ATOM 669 N N . ASN A 1 89 ? -2.627 -28.153 -6.003 1.00 71.62 89 ASN A N 1
ATOM 670 C CA . ASN A 1 89 ? -1.437 -28.075 -5.165 1.00 71.62 89 ASN A CA 1
ATOM 671 C C . ASN A 1 89 ? -0.231 -27.653 -6.009 1.00 71.62 89 ASN A C 1
ATOM 673 O O . ASN A 1 89 ? 0.282 -28.438 -6.805 1.00 71.62 89 ASN A O 1
ATOM 677 N N . GLN A 1 90 ? 0.240 -26.421 -5.803 1.00 63.03 90 GLN A N 1
ATOM 678 C CA . GLN A 1 90 ? 1.380 -25.852 -6.531 1.00 63.03 90 GLN A CA 1
ATOM 679 C C . GLN A 1 90 ? 2.706 -26.607 -6.298 1.00 63.03 90 GLN A C 1
ATOM 681 O O . GLN A 1 90 ? 3.639 -26.502 -7.104 1.00 63.03 90 GLN A O 1
ATOM 686 N N . HIS A 1 91 ? 2.798 -27.372 -5.203 1.00 61.41 91 HIS A N 1
ATOM 687 C CA . HIS A 1 91 ? 3.972 -28.168 -4.842 1.00 61.41 91 HIS A CA 1
ATOM 688 C C . HIS A 1 91 ? 3.941 -29.594 -5.412 1.00 61.41 91 HIS A C 1
ATOM 690 O O . HIS A 1 91 ? 4.952 -30.289 -5.335 1.00 61.41 91 HIS A O 1
ATOM 696 N N . LEU A 1 92 ? 2.828 -30.030 -6.016 1.00 58.59 92 LEU A N 1
ATOM 697 C CA . LEU A 1 92 ? 2.762 -31.307 -6.730 1.00 58.59 92 LEU A CA 1
ATOM 698 C C . LEU A 1 92 ? 3.161 -31.101 -8.198 1.00 58.59 92 LEU A C 1
ATOM 700 O O . LEU A 1 92 ? 2.565 -30.309 -8.930 1.00 58.59 92 LEU A O 1
ATOM 704 N N . SER A 1 93 ? 4.183 -31.839 -8.629 1.00 51.00 93 SER A N 1
ATOM 705 C CA . SER A 1 93 ? 4.844 -31.720 -9.936 1.00 51.00 93 SER A CA 1
ATOM 706 C C . SER A 1 93 ? 3.911 -31.865 -11.147 1.00 51.00 93 SER A C 1
ATOM 708 O O . SER A 1 93 ? 4.187 -31.277 -12.183 1.00 51.00 93 SER A O 1
ATOM 710 N N . GLY A 1 94 ? 2.778 -32.567 -11.025 1.00 50.22 94 GLY A N 1
ATOM 711 C CA . GLY A 1 94 ? 1.885 -32.872 -12.155 1.00 50.22 94 GLY A CA 1
ATOM 712 C C . GLY A 1 94 ? 1.032 -31.714 -12.705 1.00 50.22 94 GLY A C 1
ATOM 713 O O . GLY A 1 94 ? 0.414 -31.871 -13.762 1.00 50.22 94 GLY A O 1
ATOM 714 N N . TRP A 1 95 ? 0.969 -30.569 -12.010 1.00 49.34 95 TRP A N 1
ATOM 715 C CA . TRP A 1 95 ? 0.182 -29.394 -12.433 1.00 49.34 95 TRP A CA 1
ATOM 716 C C . TRP A 1 95 ? 1.019 -28.239 -12.988 1.00 49.34 95 TRP A C 1
ATOM 718 O O . TRP A 1 95 ? 0.477 -27.420 -13.734 1.00 49.34 95 TRP A O 1
ATOM 728 N N . ARG A 1 96 ? 2.325 -28.185 -12.672 1.00 48.16 96 ARG A N 1
ATOM 729 C CA . ARG A 1 96 ? 3.237 -27.116 -13.129 1.00 48.16 96 ARG A CA 1
ATOM 730 C C . ARG A 1 96 ? 3.307 -27.001 -14.657 1.00 48.16 96 ARG A C 1
ATOM 732 O O . ARG A 1 96 ? 3.574 -25.916 -15.160 1.00 48.16 96 ARG A O 1
ATOM 739 N N . ASP A 1 97 ? 2.965 -28.074 -15.368 1.00 49.62 97 ASP A N 1
ATOM 740 C CA . ASP A 1 97 ? 3.052 -28.148 -16.827 1.00 49.62 97 ASP A CA 1
ATOM 741 C C . ASP A 1 97 ? 1.766 -27.740 -17.573 1.00 49.62 97 ASP A C 1
ATOM 743 O O . ASP A 1 97 ? 1.784 -27.654 -18.799 1.00 49.62 97 ASP A O 1
ATOM 747 N N . ARG A 1 98 ? 0.635 -27.479 -16.889 1.00 54.34 98 ARG A N 1
ATOM 748 C CA . ARG A 1 98 ? -0.663 -27.254 -17.575 1.00 54.34 98 ARG A CA 1
ATOM 749 C C . ARG A 1 98 ? -1.103 -25.794 -17.673 1.00 54.34 98 ARG A C 1
ATOM 751 O O . ARG A 1 98 ? -1.763 -25.437 -18.647 1.00 54.34 98 ARG A O 1
ATOM 758 N N . LEU A 1 99 ? -0.758 -24.941 -16.706 1.00 57.88 99 LEU A N 1
ATOM 759 C CA . LEU A 1 99 ? -1.083 -23.508 -16.715 1.00 57.88 99 LEU A CA 1
ATOM 760 C C . LEU A 1 99 ? 0.015 -22.701 -16.004 1.00 57.88 99 LEU A C 1
ATOM 762 O O . LEU A 1 99 ? 0.506 -23.144 -14.966 1.00 57.88 99 LEU A O 1
ATOM 766 N N . PRO A 1 100 ? 0.371 -21.495 -16.491 1.00 68.31 100 PRO A N 1
ATOM 767 C CA . PRO A 1 100 ? 1.262 -20.603 -15.757 1.00 68.31 100 PRO A CA 1
ATOM 768 C C . PRO A 1 100 ? 0.678 -20.304 -14.369 1.00 68.31 100 PRO A C 1
ATOM 770 O O . PRO A 1 100 ? -0.468 -19.862 -14.279 1.00 68.31 100 PRO A O 1
ATOM 773 N N . VAL A 1 101 ? 1.462 -20.509 -13.304 1.00 68.69 101 VAL A N 1
ATOM 774 C CA . VAL A 1 101 ? 1.063 -20.286 -11.894 1.00 68.69 101 VAL A CA 1
ATOM 775 C C . VAL A 1 101 ? 0.408 -18.915 -11.686 1.00 68.69 101 VAL A C 1
ATOM 777 O O . VAL A 1 101 ? -0.591 -18.796 -10.983 1.00 68.69 101 VAL A O 1
ATOM 780 N N . THR A 1 102 ? 0.893 -17.890 -12.387 1.00 69.88 102 THR A N 1
ATOM 781 C CA . THR A 1 102 ? 0.318 -16.538 -12.391 1.00 69.88 102 THR A CA 1
ATOM 782 C C . THR A 1 102 ? -1.154 -16.501 -12.798 1.00 69.88 102 THR A C 1
ATOM 784 O O . THR A 1 102 ? -1.938 -15.822 -12.144 1.00 69.88 102 THR A O 1
ATOM 787 N N . ARG A 1 103 ? -1.571 -17.275 -13.809 1.00 77.88 103 ARG A N 1
ATOM 788 C CA . ARG A 1 103 ? -2.980 -17.324 -14.237 1.00 77.88 103 ARG A CA 1
ATOM 789 C C . ARG A 1 103 ? -3.880 -18.015 -13.221 1.00 77.88 103 ARG A C 1
ATOM 791 O O . ARG A 1 103 ? -5.052 -17.676 -13.135 1.00 77.88 103 ARG A O 1
ATOM 798 N N . LEU A 1 104 ? -3.353 -18.989 -12.479 1.00 80.38 104 LEU A N 1
ATOM 799 C CA . LEU A 1 104 ? -4.101 -19.657 -11.412 1.00 80.38 104 LEU A CA 1
ATOM 800 C C . LEU A 1 104 ? -4.300 -18.710 -10.234 1.00 80.38 104 LEU A C 1
ATOM 802 O O . LEU A 1 104 ? -5.426 -18.554 -9.765 1.00 80.38 104 LEU A O 1
ATOM 806 N N . ASN A 1 105 ? -3.240 -18.013 -9.830 1.00 82.50 105 ASN A N 1
ATOM 807 C CA . ASN A 1 105 ? -3.301 -17.002 -8.782 1.00 82.50 105 ASN A CA 1
ATOM 808 C C . ASN A 1 105 ? -4.348 -15.929 -9.096 1.00 82.50 105 ASN A C 1
ATOM 810 O O . ASN A 1 105 ? -5.167 -15.629 -8.243 1.00 82.50 105 ASN A O 1
ATOM 814 N N . GLU A 1 106 ? -4.433 -15.438 -10.338 1.00 85.00 106 GLU A N 1
ATOM 815 C CA . GLU A 1 106 ? -5.465 -14.473 -10.767 1.00 85.00 106 GLU A CA 1
ATOM 816 C C . GLU A 1 106 ? -6.915 -14.928 -10.516 1.00 85.00 106 GLU A C 1
ATOM 818 O O . GLU A 1 106 ? -7.829 -14.097 -10.455 1.00 85.00 106 GLU A O 1
ATOM 823 N N . THR A 1 107 ? -7.151 -16.236 -10.379 1.00 83.31 107 THR A N 1
ATOM 824 C CA . THR A 1 107 ? -8.487 -16.769 -10.102 1.00 83.31 107 THR A CA 1
ATOM 825 C C . THR A 1 107 ? -8.886 -16.663 -8.636 1.00 83.31 107 THR A C 1
ATOM 827 O O . THR A 1 107 ? -10.091 -16.702 -8.380 1.00 83.31 107 THR A O 1
ATOM 830 N N . THR A 1 108 ? -7.936 -16.486 -7.714 1.00 85.12 108 THR A N 1
ATOM 831 C CA . THR A 1 108 ? -8.201 -16.475 -6.274 1.00 85.12 108 THR A CA 1
ATOM 832 C C . THR A 1 108 ? -8.833 -15.172 -5.815 1.00 85.12 108 THR A C 1
ATOM 834 O O . THR A 1 108 ? -8.681 -14.105 -6.423 1.00 85.12 108 THR A O 1
ATOM 837 N N . PHE A 1 109 ? -9.546 -15.239 -4.699 1.00 85.38 109 PHE A N 1
ATOM 838 C CA . PHE A 1 109 ? -10.132 -14.085 -4.043 1.00 85.38 109 PHE A CA 1
ATOM 839 C C . PHE A 1 109 ? -9.079 -13.012 -3.705 1.00 85.38 109 PHE A C 1
ATOM 841 O O . PHE A 1 109 ? -9.340 -11.813 -3.865 1.00 85.38 109 PHE A O 1
ATOM 848 N N . ILE A 1 110 ? -7.874 -13.431 -3.298 1.00 88.12 110 ILE A N 1
ATOM 849 C CA . ILE A 1 110 ? -6.766 -12.532 -2.947 1.00 88.12 110 ILE A CA 1
ATOM 850 C C . ILE A 1 110 ? -6.317 -11.708 -4.152 1.00 88.12 110 ILE A C 1
ATOM 852 O O . ILE A 1 110 ? -6.330 -10.479 -4.079 1.00 88.12 110 ILE A O 1
ATOM 856 N N . HIS A 1 111 ? -6.013 -12.339 -5.287 1.00 89.56 111 HIS A N 1
ATOM 857 C CA . HIS A 1 111 ? -5.595 -11.605 -6.487 1.00 89.56 111 HIS A CA 1
ATOM 858 C C . HIS A 1 111 ? -6.739 -10.837 -7.153 1.00 89.56 111 HIS A C 1
ATOM 860 O O . HIS A 1 111 ? -6.501 -9.819 -7.799 1.00 89.56 111 HIS A O 1
ATOM 866 N N . ARG A 1 112 ? -7.997 -11.256 -6.982 1.00 89.50 112 ARG A N 1
ATOM 867 C CA . ARG A 1 112 ? -9.136 -10.431 -7.414 1.00 89.50 112 ARG A CA 1
ATOM 868 C C . ARG A 1 112 ? -9.243 -9.142 -6.601 1.00 89.50 112 ARG A C 1
ATOM 870 O O . ARG A 1 112 ? -9.622 -8.117 -7.165 1.00 89.50 112 ARG A O 1
ATOM 877 N N . THR A 1 113 ? -8.893 -9.189 -5.314 1.00 90.56 113 THR A N 1
ATOM 878 C CA . THR A 1 113 ? -9.012 -8.065 -4.375 1.00 90.56 113 THR A CA 1
ATOM 879 C C . THR A 1 113 ? -7.783 -7.152 -4.397 1.00 90.56 113 THR A C 1
ATOM 881 O O . THR A 1 113 ? -7.908 -5.969 -4.712 1.00 90.56 113 THR A O 1
ATOM 884 N N . PHE A 1 114 ? -6.597 -7.691 -4.119 1.00 93.94 114 PHE A N 1
ATOM 885 C CA . PHE A 1 114 ? -5.338 -6.943 -4.002 1.00 93.94 114 PHE A CA 1
ATOM 886 C C . PHE A 1 114 ? -4.470 -6.990 -5.260 1.00 93.94 114 PHE A C 1
ATOM 888 O O . PHE A 1 114 ? -3.533 -6.209 -5.389 1.00 93.94 114 PHE A O 1
ATOM 895 N N . GLY A 1 115 ? -4.781 -7.881 -6.204 1.00 93.62 115 GLY A N 1
ATOM 896 C CA . GLY A 1 115 ? -3.981 -8.071 -7.409 1.00 93.62 115 GLY A CA 1
ATOM 897 C C . GLY A 1 115 ? -4.063 -6.894 -8.376 1.00 93.62 115 GLY A C 1
ATOM 898 O O . GLY A 1 115 ? -5.122 -6.570 -8.926 1.00 93.62 115 GLY A O 1
ATOM 899 N N . GLY A 1 116 ? -2.908 -6.286 -8.624 1.00 94.62 116 GLY A N 1
ATOM 900 C CA . GLY A 1 116 ? -2.679 -5.324 -9.690 1.00 94.62 116 GLY A CA 1
ATOM 901 C C . GLY A 1 116 ? -1.564 -5.773 -10.632 1.00 94.62 116 GLY A C 1
ATOM 902 O O . GLY A 1 116 ? -0.937 -6.809 -10.433 1.00 94.62 116 GLY A O 1
ATOM 903 N N . TYR A 1 117 ? -1.326 -4.983 -11.679 1.00 95.69 117 TYR A N 1
ATOM 904 C CA . TYR A 1 117 ? -0.200 -5.179 -12.596 1.00 95.69 117 TYR A CA 1
ATOM 905 C C . TYR A 1 117 ? 0.564 -3.886 -12.761 1.00 95.69 117 TYR A C 1
ATOM 907 O O . TYR A 1 117 ? -0.033 -2.841 -13.044 1.00 95.69 117 TYR A O 1
ATOM 915 N N . PHE A 1 118 ? 1.883 -3.967 -12.677 1.00 96.62 118 PHE A N 1
ATOM 916 C CA . PHE A 1 118 ? 2.755 -2.946 -13.219 1.00 96.62 118 PHE A CA 1
ATOM 917 C C . PHE A 1 118 ? 2.961 -3.151 -14.717 1.00 96.62 118 PHE A C 1
ATOM 919 O O . PHE A 1 118 ? 2.856 -4.256 -15.239 1.00 96.62 118 PHE A O 1
ATOM 926 N N . ARG A 1 119 ? 3.303 -2.067 -15.405 1.00 97.12 119 ARG A N 1
ATOM 927 C CA . ARG A 1 119 ? 3.960 -2.078 -16.707 1.00 97.12 119 ARG A CA 1
ATOM 928 C C . ARG A 1 119 ? 5.336 -1.457 -16.536 1.00 97.12 119 ARG A C 1
ATOM 930 O O . ARG A 1 119 ? 5.435 -0.249 -16.299 1.00 97.12 119 ARG A O 1
ATOM 937 N N . SER A 1 120 ? 6.373 -2.268 -16.696 1.00 96.44 120 SER A N 1
ATOM 938 C CA . SER A 1 120 ? 7.752 -1.811 -16.843 1.00 96.44 120 SER A CA 1
ATOM 939 C C . SER A 1 120 ? 8.029 -1.608 -18.329 1.00 96.44 120 SER A C 1
ATOM 941 O O . SER A 1 120 ? 8.002 -2.548 -19.123 1.00 96.44 120 SER A O 1
ATOM 943 N N . GLN A 1 121 ? 8.224 -0.355 -18.731 1.00 96.62 121 GLN A N 1
ATOM 944 C CA . GLN A 1 121 ? 8.483 0.012 -20.116 1.00 96.62 121 GLN A CA 1
ATOM 945 C C . GLN A 1 121 ? 9.926 0.465 -20.284 1.00 96.62 121 GLN A C 1
ATOM 947 O O . GLN A 1 121 ? 10.343 1.449 -19.677 1.00 96.62 121 GLN A O 1
ATOM 952 N N . VAL A 1 122 ? 10.646 -0.183 -21.198 1.00 96.12 122 VAL A N 1
ATOM 953 C CA . VAL A 1 122 ? 11.921 0.300 -21.730 1.00 96.12 122 VAL A CA 1
ATOM 954 C C . VAL A 1 122 ? 11.688 0.856 -23.130 1.00 96.12 122 VAL A C 1
ATOM 956 O O . VAL A 1 122 ? 11.273 0.136 -24.038 1.00 96.12 122 VAL A O 1
ATOM 959 N N . ARG A 1 123 ? 11.942 2.150 -23.322 1.00 95.62 123 ARG A N 1
ATOM 960 C CA . ARG A 1 123 ? 11.801 2.840 -24.610 1.00 95.62 123 ARG A CA 1
ATOM 961 C C . ARG A 1 123 ? 13.169 3.234 -25.143 1.00 95.62 123 ARG A C 1
ATOM 963 O O . ARG A 1 123 ? 13.894 4.003 -24.514 1.00 95.62 123 ARG A O 1
ATOM 970 N N . CYS A 1 124 ? 13.502 2.742 -26.331 1.00 94.44 124 CYS A N 1
ATOM 971 C CA . CYS A 1 124 ? 14.711 3.133 -27.042 1.00 94.44 124 CYS A CA 1
ATOM 972 C C . CYS A 1 124 ? 14.673 4.627 -27.392 1.00 94.44 124 CYS A C 1
ATOM 974 O O . CYS A 1 124 ? 13.699 5.084 -27.989 1.00 94.44 124 CYS A O 1
ATOM 976 N N . ARG A 1 125 ? 15.747 5.377 -27.106 1.00 92.50 125 ARG A N 1
ATOM 977 C CA . ARG A 1 125 ? 15.836 6.794 -27.504 1.00 92.50 125 ARG A CA 1
ATOM 978 C C . ARG A 1 125 ? 16.198 7.010 -28.976 1.00 92.50 125 ARG A C 1
ATOM 980 O O . ARG A 1 125 ? 15.994 8.105 -29.478 1.00 92.50 125 ARG A O 1
ATOM 987 N N . LYS A 1 126 ? 16.715 5.983 -29.665 1.00 92.12 126 LYS A N 1
ATOM 988 C CA . LYS A 1 126 ? 17.092 6.060 -31.089 1.00 92.12 126 LYS A CA 1
ATOM 989 C C . LYS A 1 126 ? 15.932 5.728 -32.030 1.00 92.12 126 LYS A C 1
ATOM 991 O O . LYS A 1 126 ? 15.594 6.533 -32.880 1.00 92.12 126 LYS A O 1
ATOM 996 N N . CYS A 1 127 ? 15.313 4.553 -31.877 1.00 93.50 127 CYS A N 1
ATOM 997 C CA . CYS A 1 127 ? 14.255 4.077 -32.785 1.00 93.50 127 CYS A CA 1
ATOM 998 C C . CYS A 1 127 ? 12.841 4.105 -32.187 1.00 93.50 127 CYS A C 1
ATOM 1000 O O . CYS A 1 127 ? 11.908 3.618 -32.813 1.00 93.50 127 CYS A O 1
ATOM 1002 N N . ASN A 1 128 ? 12.665 4.606 -30.959 1.00 93.69 128 ASN A N 1
ATOM 1003 C CA . ASN A 1 128 ? 11.386 4.610 -30.236 1.00 93.69 128 ASN A CA 1
ATOM 1004 C C . ASN A 1 128 ? 10.739 3.238 -29.960 1.00 93.69 128 ASN A C 1
ATOM 1006 O O . ASN A 1 128 ? 9.655 3.215 -29.375 1.00 93.69 128 ASN A O 1
ATOM 1010 N N . TYR A 1 129 ? 11.397 2.117 -30.285 1.00 94.94 129 TYR A N 1
ATOM 1011 C CA . TYR A 1 129 ? 10.933 0.777 -29.915 1.00 94.94 129 TYR A CA 1
ATOM 1012 C C . TYR A 1 129 ? 10.654 0.691 -28.409 1.00 94.94 129 TYR A C 1
ATOM 1014 O O . TYR A 1 129 ? 11.454 1.167 -27.594 1.00 94.94 129 TYR A O 1
ATOM 1022 N N . ARG A 1 130 ? 9.523 0.078 -28.048 1.00 95.31 130 ARG A N 1
ATOM 1023 C CA . ARG A 1 130 ? 9.061 -0.086 -26.666 1.00 95.31 130 ARG A CA 1
ATOM 1024 C C . ARG A 1 130 ? 9.052 -1.566 -26.310 1.00 95.31 130 ARG A C 1
ATOM 1026 O O . ARG A 1 130 ? 8.358 -2.346 -26.951 1.00 95.31 130 ARG A O 1
ATOM 1033 N N . SER A 1 131 ? 9.788 -1.929 -25.270 1.00 95.81 131 SER A N 1
ATOM 1034 C CA . SER A 1 131 ? 9.704 -3.236 -24.623 1.00 95.81 131 SER A CA 1
ATOM 1035 C C . SER A 1 131 ? 8.878 -3.081 -23.355 1.00 95.81 131 SER A C 1
ATOM 1037 O O . SER A 1 131 ? 9.280 -2.326 -22.473 1.00 95.81 131 SER A O 1
ATOM 1039 N N . ASN A 1 132 ? 7.735 -3.759 -23.267 1.00 96.19 132 ASN A N 1
ATOM 1040 C CA . ASN A 1 132 ? 6.889 -3.751 -22.074 1.00 96.19 132 ASN A CA 1
ATOM 1041 C C . ASN A 1 132 ? 6.945 -5.125 -21.403 1.00 96.19 132 ASN A C 1
ATOM 1043 O O . ASN A 1 132 ? 6.743 -6.133 -22.078 1.00 96.19 132 ASN A O 1
ATOM 1047 N N . THR A 1 133 ? 7.158 -5.153 -20.092 1.00 94.69 133 THR A N 1
ATOM 1048 C CA . THR A 1 133 ? 6.885 -6.319 -19.242 1.00 94.69 133 THR A CA 1
ATOM 1049 C C . THR A 1 133 ? 5.770 -5.971 -18.265 1.00 94.69 133 THR A C 1
ATOM 1051 O O . THR A 1 133 ? 5.597 -4.801 -17.904 1.00 94.69 133 THR A O 1
ATOM 1054 N N . TYR A 1 134 ? 4.978 -6.977 -17.900 1.00 94.62 134 TYR A N 1
ATOM 1055 C CA . TYR A 1 134 ? 3.836 -6.823 -17.009 1.00 94.62 134 TYR A CA 1
ATOM 1056 C C . TYR A 1 134 ? 4.009 -7.742 -15.814 1.00 94.62 134 TYR A C 1
ATOM 1058 O O . TYR A 1 134 ? 4.012 -8.961 -15.971 1.00 94.62 134 TYR A O 1
ATOM 1066 N N . ASP A 1 135 ? 4.141 -7.138 -14.641 1.00 90.38 135 ASP A N 1
ATOM 1067 C CA . ASP A 1 135 ? 4.512 -7.828 -13.413 1.00 90.38 135 ASP A CA 1
ATOM 1068 C C . ASP A 1 135 ? 3.362 -7.679 -12.402 1.00 90.38 135 ASP A C 1
ATOM 1070 O O . ASP A 1 135 ? 2.920 -6.547 -12.162 1.00 90.38 135 ASP A O 1
ATOM 1074 N N . PRO A 1 136 ? 2.815 -8.782 -11.857 1.00 92.69 136 PRO A N 1
ATOM 1075 C CA . PRO A 1 136 ? 1.741 -8.713 -10.874 1.00 92.69 136 PRO A CA 1
ATOM 1076 C C . PRO A 1 136 ? 2.255 -8.166 -9.535 1.00 92.69 136 PRO A C 1
ATOM 1078 O O . PRO A 1 136 ? 3.423 -8.340 -9.193 1.00 92.69 136 PRO A O 1
ATOM 1081 N N . PHE A 1 137 ? 1.374 -7.540 -8.759 1.00 93.25 137 PHE A N 1
ATOM 1082 C CA . PHE A 1 137 ? 1.657 -7.108 -7.387 1.00 93.25 137 PHE A CA 1
ATOM 1083 C C . PHE A 1 137 ? 0.424 -7.268 -6.489 1.00 93.25 137 PHE A C 1
ATOM 1085 O O . PHE A 1 137 ? -0.701 -7.272 -6.993 1.00 93.25 137 PHE A O 1
ATOM 1092 N N . LEU A 1 138 ? 0.642 -7.369 -5.174 1.00 93.19 138 LEU A N 1
ATOM 1093 C CA . LEU A 1 138 ? -0.410 -7.357 -4.144 1.00 93.19 138 LEU A CA 1
ATOM 1094 C C . LEU A 1 138 ? -0.343 -6.103 -3.250 1.00 93.19 138 LEU A C 1
ATOM 1096 O O . LEU A 1 138 ? -1.350 -5.688 -2.679 1.00 93.19 138 LEU A O 1
ATOM 1100 N N . ASP A 1 139 ? 0.819 -5.453 -3.185 1.00 94.94 139 ASP A N 1
ATOM 1101 C CA . ASP A 1 139 ? 1.051 -4.209 -2.456 1.00 94.94 139 ASP A CA 1
ATOM 1102 C C . ASP A 1 139 ? 2.011 -3.268 -3.210 1.00 94.94 139 ASP A C 1
ATOM 1104 O O . ASP A 1 139 ? 2.694 -3.656 -4.162 1.00 94.94 139 ASP A O 1
ATOM 1108 N N . LEU A 1 140 ? 2.041 -2.000 -2.792 1.00 95.94 140 LEU A N 1
ATOM 1109 C CA . LEU A 1 140 ? 3.006 -1.000 -3.246 1.00 95.94 140 LEU A CA 1
ATOM 1110 C C . LEU A 1 140 ? 3.959 -0.633 -2.109 1.00 95.94 140 LEU A C 1
ATOM 1112 O O . LEU A 1 140 ? 3.590 0.116 -1.204 1.00 95.94 140 LEU A O 1
ATOM 1116 N N . SER A 1 141 ? 5.206 -1.080 -2.191 1.00 95.06 141 SER A N 1
ATOM 1117 C CA . SER A 1 141 ? 6.233 -0.743 -1.205 1.00 95.06 141 SER A CA 1
ATOM 1118 C C . SER A 1 141 ? 7.005 0.521 -1.609 1.00 95.06 141 SER A C 1
ATOM 1120 O O . SER A 1 141 ? 7.920 0.484 -2.438 1.00 95.06 141 SER A O 1
ATOM 1122 N N . LEU A 1 142 ? 6.633 1.665 -1.032 1.00 94.88 142 LEU A N 1
ATOM 1123 C CA . LEU A 1 142 ? 7.156 2.980 -1.403 1.00 94.88 142 LEU A CA 1
ATOM 1124 C C . LEU A 1 142 ? 8.377 3.380 -0.574 1.00 94.88 142 LEU A C 1
ATOM 1126 O O . LEU A 1 142 ? 8.347 3.386 0.657 1.00 94.88 142 LEU A O 1
ATOM 1130 N N . GLU A 1 143 ? 9.432 3.808 -1.265 1.00 91.81 143 GLU A N 1
ATOM 1131 C CA . GLU A 1 143 ? 10.638 4.357 -0.646 1.00 91.81 143 GLU A CA 1
ATOM 1132 C C . GLU A 1 143 ? 10.387 5.771 -0.094 1.00 91.81 143 GLU A C 1
ATOM 1134 O O . GLU A 1 143 ? 10.123 6.725 -0.837 1.00 91.81 143 GLU A O 1
ATOM 1139 N N . VAL A 1 144 ? 10.519 5.930 1.225 1.00 91.25 144 VAL A N 1
ATOM 1140 C CA . VAL A 1 144 ? 10.296 7.214 1.921 1.00 91.25 144 VAL A CA 1
ATOM 1141 C C . VAL A 1 144 ? 11.575 7.837 2.489 1.00 91.25 144 VAL A C 1
ATOM 1143 O O . VAL A 1 144 ? 11.529 8.908 3.093 1.00 91.25 144 VAL A O 1
ATOM 1146 N N . SER A 1 145 ? 12.735 7.224 2.244 1.00 86.00 145 SER A N 1
ATOM 1147 C CA . SER A 1 145 ? 14.050 7.713 2.686 1.00 86.00 145 SER A CA 1
ATOM 1148 C C . SER A 1 145 ? 14.479 9.020 2.009 1.00 86.00 145 SER A C 1
ATOM 1150 O O . SER A 1 145 ? 15.189 9.832 2.602 1.00 86.00 145 SER A O 1
ATOM 1152 N N . LYS A 1 146 ? 14.015 9.280 0.781 1.00 83.81 146 LYS A N 1
ATOM 1153 C CA . LYS A 1 146 ? 14.393 10.475 0.011 1.00 83.81 146 LYS A CA 1
ATOM 1154 C C . LYS A 1 146 ? 13.793 11.743 0.609 1.00 83.81 146 LYS A C 1
ATOM 1156 O O . LYS A 1 146 ? 12.631 11.761 1.009 1.00 83.81 146 LYS A O 1
ATOM 1161 N N . LYS A 1 147 ? 14.553 12.843 0.601 1.00 81.06 147 LYS A N 1
ATOM 1162 C CA . LYS A 1 147 ? 14.083 14.155 1.092 1.00 81.06 147 LYS A CA 1
ATOM 1163 C C . LYS A 1 147 ? 12.819 14.644 0.365 1.00 81.06 147 LYS A C 1
ATOM 1165 O O . LYS A 1 147 ? 11.974 15.256 1.001 1.00 81.06 147 LYS A O 1
ATOM 1170 N N . SER A 1 148 ? 12.661 14.311 -0.919 1.00 83.94 148 SER A N 1
ATOM 1171 C CA . SER A 1 148 ? 11.496 14.666 -1.746 1.00 83.94 148 SER A CA 1
ATOM 1172 C C . SER A 1 148 ? 10.209 13.902 -1.408 1.00 83.94 148 SER A C 1
ATOM 1174 O O . SER A 1 148 ? 9.128 14.343 -1.790 1.00 83.94 148 SER A O 1
ATOM 1176 N N . SER A 1 149 ? 10.289 12.767 -0.706 1.00 87.12 149 SER A N 1
ATOM 1177 C CA . SER A 1 149 ? 9.114 11.972 -0.332 1.00 87.12 149 SER A CA 1
ATOM 1178 C C . SER A 1 149 ? 8.442 12.574 0.906 1.00 87.12 149 SER A C 1
ATOM 1180 O O . SER A 1 149 ? 8.668 12.078 2.005 1.00 87.12 149 SER A O 1
ATOM 1182 N N . THR A 1 150 ? 7.677 13.658 0.769 1.00 91.38 150 THR A N 1
ATOM 1183 C CA . THR A 1 150 ? 6.924 14.290 1.878 1.00 91.38 150 THR A CA 1
ATOM 1184 C C . THR A 1 150 ? 5.475 13.807 1.968 1.00 91.38 150 THR A C 1
ATOM 1186 O O . THR A 1 150 ? 4.853 13.911 3.020 1.00 91.38 150 THR A O 1
ATOM 1189 N N . SER A 1 151 ? 4.952 13.221 0.890 1.00 95.19 151 SER A N 1
ATOM 1190 C CA . SER A 1 151 ? 3.612 12.635 0.817 1.00 95.19 151 SER A CA 1
ATOM 1191 C C . SER A 1 151 ? 3.615 11.301 0.066 1.00 95.19 151 SER A C 1
ATOM 1193 O O . SER A 1 151 ? 4.538 11.009 -0.702 1.00 95.19 151 SER A O 1
ATOM 1195 N N . VAL A 1 152 ? 2.550 10.510 0.225 1.00 95.75 152 VAL A N 1
ATOM 1196 C CA . VAL A 1 152 ? 2.299 9.283 -0.554 1.00 95.75 152 VAL A CA 1
ATOM 1197 C C . VAL A 1 152 ? 2.285 9.575 -2.051 1.00 95.75 152 VAL A C 1
ATOM 1199 O O . VAL A 1 152 ? 2.829 8.800 -2.831 1.00 95.75 152 VAL A O 1
ATOM 1202 N N . LEU A 1 153 ? 1.732 10.716 -2.467 1.00 94.19 153 LEU A N 1
ATOM 1203 C CA . LEU A 1 153 ? 1.714 11.128 -3.872 1.00 94.19 153 LEU A CA 1
ATOM 1204 C C . LEU A 1 153 ? 3.125 11.399 -4.409 1.00 94.19 153 LEU A C 1
ATOM 1206 O O . LEU A 1 153 ? 3.446 10.996 -5.531 1.00 94.19 153 LEU A O 1
ATOM 1210 N N . ASN A 1 154 ? 3.991 12.038 -3.615 1.00 94.19 154 ASN A N 1
ATOM 1211 C CA . ASN A 1 154 ? 5.381 12.259 -4.015 1.00 94.19 154 ASN A CA 1
ATOM 1212 C C . ASN A 1 154 ? 6.164 10.946 -4.052 1.00 94.19 154 ASN A C 1
ATOM 1214 O O . ASN A 1 154 ? 6.897 10.711 -5.009 1.00 94.19 154 ASN A O 1
ATOM 1218 N N . ALA A 1 155 ? 5.958 10.065 -3.070 1.00 95.12 155 ALA A N 1
ATOM 1219 C CA . ALA A 1 155 ? 6.575 8.744 -3.047 1.00 95.12 155 ALA A CA 1
ATOM 1220 C C . ALA A 1 155 ? 6.112 7.867 -4.232 1.00 95.12 155 ALA A C 1
ATOM 1222 O O . ALA A 1 155 ? 6.932 7.191 -4.846 1.00 95.12 155 ALA A O 1
ATOM 1223 N N . LEU A 1 156 ? 4.837 7.935 -4.634 1.00 94.69 156 LEU A N 1
ATOM 1224 C CA . LEU A 1 156 ? 4.316 7.276 -5.844 1.00 94.69 156 LEU A CA 1
ATOM 1225 C C . LEU A 1 156 ? 4.909 7.859 -7.135 1.00 94.69 156 LEU A C 1
ATOM 1227 O O . LEU A 1 156 ? 5.251 7.118 -8.059 1.00 94.69 156 LEU A O 1
ATOM 1231 N N . SER A 1 157 ? 5.046 9.184 -7.207 1.00 93.44 157 SER A N 1
ATOM 1232 C CA . SER A 1 157 ? 5.671 9.860 -8.353 1.00 93.44 157 SER A CA 1
ATOM 1233 C C . SER A 1 157 ? 7.141 9.467 -8.492 1.00 93.44 157 SER A C 1
ATOM 1235 O O . SER A 1 157 ? 7.631 9.243 -9.595 1.00 93.44 157 SER A O 1
ATOM 1237 N N . GLU A 1 158 ? 7.835 9.332 -7.364 1.00 94.00 158 GLU A N 1
ATOM 1238 C CA . GLU A 1 158 ? 9.211 8.859 -7.288 1.00 94.00 158 GLU A CA 1
ATOM 1239 C C . GLU A 1 158 ? 9.332 7.384 -7.700 1.00 94.00 158 GLU A C 1
ATOM 1241 O O . GLU A 1 158 ? 10.2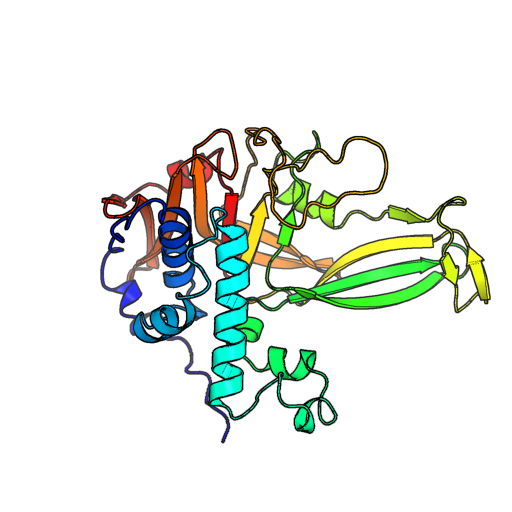04 7.038 -8.496 1.00 94.00 158 GLU A O 1
ATOM 1246 N N . PHE A 1 159 ? 8.426 6.534 -7.209 1.00 93.75 159 PHE A N 1
ATOM 1247 C CA . PHE A 1 159 ? 8.343 5.109 -7.535 1.00 93.75 159 PHE A CA 1
ATOM 1248 C C . PHE A 1 159 ? 8.092 4.856 -9.030 1.00 93.75 159 PHE A C 1
ATOM 1250 O O . PHE A 1 159 ? 8.622 3.909 -9.605 1.00 93.75 159 PHE A O 1
ATOM 1257 N N . THR A 1 160 ? 7.320 5.729 -9.682 1.00 94.50 160 THR A N 1
ATOM 1258 C CA . THR A 1 160 ? 6.994 5.643 -11.118 1.00 94.50 160 THR A CA 1
ATOM 1259 C C . THR A 1 160 ? 7.838 6.569 -11.999 1.00 94.50 160 THR A C 1
ATOM 1261 O O . THR A 1 160 ? 7.554 6.745 -13.195 1.00 94.50 160 THR A O 1
ATOM 1264 N N . ARG A 1 161 ? 8.892 7.182 -11.436 1.00 94.69 161 ARG A N 1
ATOM 1265 C CA . ARG A 1 161 ? 9.731 8.130 -12.169 1.00 94.69 161 ARG A CA 1
ATOM 1266 C C . ARG A 1 161 ? 10.443 7.425 -13.318 1.00 94.69 161 ARG A C 1
ATOM 1268 O O . ARG A 1 161 ? 11.013 6.348 -13.178 1.00 94.69 161 ARG A O 1
ATOM 1275 N N . LYS A 1 162 ? 10.461 8.091 -14.469 1.00 94.56 162 LYS A N 1
ATOM 1276 C CA . LYS A 1 162 ? 11.248 7.676 -15.627 1.00 94.56 162 LYS A CA 1
ATOM 1277 C C . LYS A 1 162 ? 12.743 7.824 -15.335 1.00 94.56 162 LYS A C 1
ATOM 1279 O O . LYS A 1 162 ? 13.211 8.925 -15.055 1.00 94.56 162 LYS A O 1
ATOM 1284 N N . GLU A 1 163 ? 13.484 6.733 -15.456 1.00 93.56 163 GLU A N 1
ATOM 1285 C CA . GLU A 1 163 ? 14.940 6.699 -15.348 1.00 93.56 163 GLU A CA 1
ATOM 1286 C C . GLU A 1 163 ? 15.592 6.574 -16.731 1.00 93.56 163 GLU A C 1
ATOM 1288 O O . GLU A 1 163 ? 14.992 6.088 -17.697 1.00 93.56 163 GLU A O 1
ATOM 1293 N N . THR A 1 164 ? 16.827 7.061 -16.845 1.00 93.06 164 THR A N 1
ATOM 1294 C CA . THR A 1 164 ? 17.614 6.970 -18.078 1.00 93.06 164 THR A CA 1
ATOM 1295 C C . THR A 1 164 ? 18.619 5.842 -17.937 1.00 93.06 164 THR A C 1
ATOM 1297 O O . THR A 1 164 ? 19.411 5.839 -17.006 1.00 93.06 164 THR A O 1
ATOM 1300 N N . LEU A 1 165 ? 18.598 4.915 -18.887 1.00 89.62 165 LEU A N 1
ATOM 1301 C CA . LEU A 1 165 ? 19.633 3.909 -19.066 1.00 89.62 165 LEU A CA 1
ATOM 1302 C C . LEU A 1 165 ? 20.709 4.532 -19.955 1.00 89.62 165 LEU A C 1
ATOM 1304 O O . LEU A 1 165 ? 20.500 4.701 -21.160 1.00 89.62 165 LEU A O 1
ATOM 1308 N N . ASP A 1 166 ? 21.788 4.987 -19.330 1.00 85.12 166 ASP A N 1
ATOM 1309 C CA . ASP A 1 166 ? 22.896 5.705 -19.957 1.00 85.12 166 ASP A CA 1
ATOM 1310 C C . ASP A 1 166 ? 23.977 4.750 -20.500 1.00 85.12 166 ASP A C 1
ATOM 1312 O O . ASP A 1 166 ? 23.709 3.581 -20.779 1.00 85.12 166 ASP A O 1
ATOM 1316 N N . ALA A 1 167 ? 25.192 5.262 -20.722 1.00 78.12 167 ALA A N 1
ATOM 1317 C CA . ALA A 1 167 ? 26.304 4.482 -21.252 1.00 78.12 167 ALA A CA 1
ATOM 1318 C C . ALA A 1 167 ? 26.808 3.388 -20.294 1.00 78.12 167 ALA A C 1
ATOM 1320 O O . ALA A 1 167 ? 27.341 2.393 -20.776 1.00 78.12 167 ALA A O 1
ATOM 1321 N N . ALA A 1 168 ? 26.617 3.537 -18.980 1.00 81.00 168 ALA A N 1
ATOM 1322 C CA . ALA A 1 168 ? 27.058 2.550 -17.998 1.00 81.00 168 ALA A CA 1
ATOM 1323 C C . ALA A 1 168 ? 26.090 1.360 -17.900 1.00 81.00 168 ALA A C 1
ATOM 1325 O O . ALA A 1 168 ? 26.514 0.246 -17.616 1.00 81.00 168 ALA A O 1
ATOM 1326 N N . ASN A 1 169 ? 24.801 1.581 -18.188 1.00 83.50 169 ASN A N 1
ATOM 1327 C CA . ASN A 1 169 ? 23.738 0.576 -18.070 1.00 83.50 169 ASN A CA 1
ATOM 1328 C C . ASN A 1 169 ? 22.932 0.429 -19.373 1.00 83.50 169 ASN A C 1
ATOM 1330 O O . ASN A 1 169 ? 21.698 0.424 -19.367 1.00 83.50 169 ASN A O 1
ATOM 1334 N N . GLN A 1 170 ? 23.628 0.350 -20.513 1.00 81.31 170 GLN A N 1
ATOM 1335 C CA . GLN A 1 170 ? 22.988 0.310 -21.830 1.00 81.31 170 GLN A CA 1
ATOM 1336 C C . GLN A 1 170 ? 22.085 -0.913 -22.007 1.00 81.31 170 GLN A C 1
ATOM 1338 O O . GLN A 1 170 ? 22.425 -2.041 -21.655 1.00 81.31 170 GLN A O 1
ATOM 1343 N N . TRP A 1 171 ? 20.947 -0.698 -22.666 1.00 89.75 171 TRP A N 1
ATOM 1344 C CA . TRP A 1 171 ? 19.994 -1.754 -22.986 1.00 89.75 171 TRP A CA 1
ATOM 1345 C C . TRP A 1 171 ? 20.143 -2.201 -24.444 1.00 89.75 171 TRP A C 1
ATOM 1347 O O . TRP A 1 171 ? 20.229 -1.370 -25.355 1.00 89.75 171 TRP A O 1
ATOM 1357 N N . LYS A 1 172 ? 20.154 -3.517 -24.690 1.00 92.25 172 LYS A N 1
ATOM 1358 C CA . LYS A 1 172 ? 20.186 -4.079 -26.047 1.00 92.25 172 LYS A CA 1
ATOM 1359 C C . LYS A 1 172 ? 18.796 -3.992 -26.671 1.00 92.25 172 LYS A C 1
ATOM 1361 O O . LYS A 1 172 ? 17.899 -4.755 -26.332 1.00 92.25 172 LYS A O 1
ATOM 1366 N N . CYS A 1 173 ? 18.626 -3.064 -27.604 1.00 92.56 173 CYS A N 1
ATOM 1367 C CA . CYS A 1 173 ? 17.339 -2.827 -28.241 1.00 92.56 173 CYS A CA 1
ATOM 1368 C C . CYS A 1 173 ? 17.025 -3.877 -29.308 1.00 92.56 173 CYS A C 1
ATOM 1370 O O . CYS A 1 173 ? 17.815 -4.046 -30.233 1.00 92.56 173 CYS A O 1
ATOM 1372 N N . SER A 1 174 ? 15.851 -4.511 -29.243 1.00 92.56 174 SER A N 1
ATOM 1373 C CA . SER A 1 174 ? 15.400 -5.486 -30.252 1.00 92.56 174 SER A CA 1
ATOM 1374 C C . SER A 1 174 ? 15.178 -4.865 -31.635 1.00 92.56 174 SER A C 1
ATOM 1376 O O . SER A 1 174 ? 15.438 -5.515 -32.641 1.00 92.56 174 SER A O 1
ATOM 1378 N N . GLY A 1 175 ? 14.762 -3.593 -31.695 1.00 91.12 175 GLY A N 1
ATOM 1379 C CA . GLY A 1 175 ? 14.605 -2.858 -32.955 1.00 91.12 175 GLY A CA 1
ATOM 1380 C C . GLY A 1 175 ? 15.943 -2.488 -33.605 1.00 91.12 175 GLY A C 1
ATOM 1381 O O . GLY A 1 175 ? 16.163 -2.765 -34.777 1.00 91.12 175 GLY A O 1
ATOM 1382 N N . CYS A 1 176 ? 16.876 -1.902 -32.842 1.00 90.31 176 CYS A N 1
ATOM 1383 C CA . CYS A 1 176 ? 18.199 -1.515 -33.360 1.00 90.31 176 CYS A CA 1
ATOM 1384 C C . CYS A 1 176 ? 19.204 -2.677 -33.433 1.00 90.31 176 CYS A C 1
ATOM 1386 O O . CYS A 1 176 ? 20.257 -2.523 -34.046 1.00 90.31 176 CYS A O 1
ATOM 1388 N N . LYS A 1 177 ? 18.933 -3.784 -32.732 1.00 93.00 177 LYS A N 1
ATOM 1389 C CA . LYS A 1 177 ? 19.835 -4.927 -32.499 1.00 93.00 177 LYS A CA 1
ATOM 1390 C C . LYS A 1 177 ? 21.197 -4.555 -31.885 1.00 93.00 177 LYS A C 1
ATOM 1392 O O . LYS A 1 177 ? 22.158 -5.311 -31.996 1.00 93.00 177 LYS A O 1
ATOM 1397 N N . LYS A 1 178 ? 21.287 -3.402 -31.214 1.00 92.88 178 LYS A N 1
ATOM 1398 C CA . LYS A 1 178 ? 22.512 -2.838 -30.616 1.00 92.88 178 LYS A CA 1
ATOM 1399 C C . LYS A 1 178 ? 22.231 -2.298 -29.213 1.00 92.88 178 LYS A C 1
ATOM 1401 O O . LYS A 1 178 ? 21.078 -2.010 -28.882 1.00 92.88 178 LYS A O 1
ATOM 1406 N N . TYR A 1 179 ? 23.285 -2.133 -28.419 1.00 92.12 179 TYR A N 1
ATOM 1407 C CA . TYR A 1 179 ? 23.223 -1.431 -27.140 1.00 92.12 179 TYR A CA 1
ATOM 1408 C C . TYR A 1 179 ? 22.994 0.064 -27.366 1.00 92.12 179 TYR A C 1
ATOM 1410 O O . TYR A 1 179 ? 23.635 0.697 -28.210 1.00 92.12 179 TYR A O 1
ATOM 1418 N N . VAL A 1 180 ? 22.000 0.613 -26.674 1.00 91.19 180 VAL A N 1
ATOM 1419 C CA . VAL A 1 180 ? 21.545 1.992 -26.854 1.00 91.19 180 VAL A CA 1
ATOM 1420 C C . VAL A 1 180 ? 21.126 2.599 -25.525 1.00 91.19 180 VAL A C 1
ATOM 1422 O O . VAL A 1 180 ? 20.678 1.901 -24.615 1.00 91.19 180 VAL A O 1
ATOM 1425 N N . CYS A 1 181 ? 21.196 3.928 -25.457 1.00 92.31 181 CYS A N 1
ATOM 1426 C CA . CYS A 1 181 ? 20.531 4.672 -24.402 1.00 92.31 181 CYS A CA 1
ATOM 1427 C C . CYS A 1 181 ? 19.007 4.501 -24.533 1.00 92.31 181 CYS A C 1
ATOM 1429 O O . CYS A 1 181 ? 18.428 4.592 -25.628 1.00 92.31 181 CYS A O 1
ATOM 1431 N N . ALA A 1 182 ? 18.357 4.238 -23.408 1.00 94.25 182 ALA A N 1
ATOM 1432 C CA . ALA A 1 182 ? 16.923 4.009 -23.319 1.00 94.25 182 ALA A CA 1
ATOM 1433 C C . ALA A 1 182 ? 16.351 4.730 -22.096 1.00 94.25 182 ALA A C 1
ATOM 1435 O O . ALA A 1 182 ? 17.080 5.211 -21.234 1.00 94.25 182 ALA A O 1
ATOM 1436 N N . THR A 1 183 ? 15.032 4.836 -22.021 1.00 95.75 183 THR A N 1
ATOM 1437 C CA . THR A 1 183 ? 14.349 5.223 -20.783 1.00 95.75 183 THR A CA 1
ATOM 1438 C C . THR A 1 183 ? 13.618 4.029 -20.223 1.00 95.75 183 THR A C 1
ATOM 1440 O O . THR A 1 183 ? 12.906 3.374 -20.984 1.00 95.75 183 THR A O 1
ATOM 1443 N N . LYS A 1 184 ? 13.737 3.793 -18.923 1.00 95.38 184 LYS A N 1
ATOM 1444 C CA . LYS A 1 184 ? 12.963 2.784 -18.209 1.00 95.38 184 LYS A CA 1
ATOM 1445 C C . LYS A 1 184 ? 11.959 3.478 -17.293 1.00 95.38 184 LYS A C 1
ATOM 1447 O O . 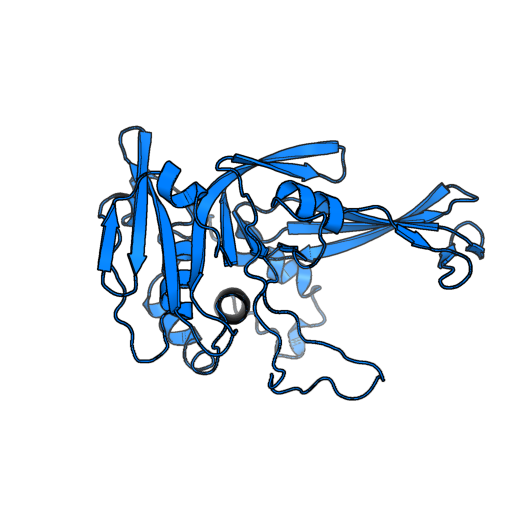LYS A 1 184 ? 12.249 4.530 -16.730 1.00 95.38 184 LYS A O 1
ATOM 1452 N N . GLN A 1 185 ? 10.745 2.954 -17.212 1.00 96.38 185 GLN A N 1
ATOM 1453 C CA . GLN A 1 185 ? 9.708 3.508 -16.349 1.00 96.38 185 GLN A CA 1
ATOM 1454 C C . GLN A 1 185 ? 8.771 2.403 -15.873 1.00 96.38 185 GLN A C 1
ATOM 1456 O O . GLN A 1 185 ? 8.267 1.633 -16.690 1.00 96.38 185 GLN A O 1
ATOM 1461 N N . LEU A 1 186 ? 8.511 2.368 -14.569 1.00 96.56 186 LEU A N 1
ATOM 1462 C CA . LEU A 1 186 ? 7.477 1.535 -13.966 1.00 96.56 186 LEU A CA 1
ATOM 1463 C C . LEU A 1 186 ? 6.187 2.353 -13.833 1.00 96.56 186 LEU A C 1
ATOM 1465 O O . LEU A 1 186 ? 6.219 3.505 -13.412 1.00 96.56 186 LEU A O 1
ATOM 1469 N N . THR A 1 187 ? 5.050 1.781 -14.213 1.00 97.19 187 THR A N 1
ATOM 1470 C CA . THR A 1 187 ? 3.731 2.435 -14.139 1.00 97.19 187 THR A CA 1
ATOM 1471 C C . THR A 1 187 ? 2.676 1.432 -13.693 1.00 97.19 187 THR A C 1
ATOM 1473 O O . THR A 1 187 ? 2.814 0.248 -13.982 1.00 97.19 187 THR A O 1
ATOM 1476 N N . VAL A 1 188 ? 1.610 1.866 -13.017 1.00 97.12 188 VAL A N 1
ATOM 1477 C CA . VAL A 1 188 ? 0.485 0.970 -12.690 1.00 97.12 188 VAL A CA 1
ATOM 1478 C C . VAL A 1 188 ? -0.330 0.741 -13.960 1.00 97.12 188 VAL A C 1
ATOM 1480 O O . VAL A 1 188 ? -0.824 1.688 -14.565 1.00 97.12 188 VAL A O 1
ATOM 1483 N N . PHE A 1 189 ? -0.425 -0.499 -14.429 1.00 96.81 189 PHE A N 1
ATOM 1484 C CA . PHE A 1 189 ? -1.195 -0.870 -15.619 1.00 96.81 189 PHE A CA 1
ATOM 1485 C C . PHE A 1 189 ? -2.630 -1.229 -15.266 1.00 96.81 189 PHE A C 1
ATOM 1487 O O . PHE A 1 189 ? -3.565 -0.656 -15.819 1.00 96.81 189 PHE A O 1
ATOM 1494 N N . ARG A 1 190 ? -2.793 -2.145 -14.309 1.00 95.69 190 ARG A N 1
ATOM 1495 C CA . ARG A 1 190 ? -4.095 -2.550 -13.789 1.00 95.69 190 ARG A CA 1
ATOM 1496 C C . ARG A 1 190 ? -4.135 -2.278 -12.285 1.00 95.69 190 ARG A C 1
ATOM 1498 O O . ARG A 1 190 ? -3.344 -2.882 -11.562 1.00 95.69 190 ARG A O 1
ATOM 1505 N N . PRO A 1 191 ? -5.027 -1.395 -11.812 1.00 96.31 191 PRO A N 1
ATOM 1506 C CA . PRO A 1 191 ? -5.165 -1.107 -10.391 1.00 96.31 191 PRO A CA 1
ATOM 1507 C C . PRO A 1 191 ? -6.014 -2.181 -9.669 1.00 96.31 191 PRO A C 1
ATOM 1509 O O . PRO A 1 191 ? -7.010 -2.649 -10.246 1.00 96.31 191 PRO A O 1
ATOM 1512 N N . PRO A 1 192 ? -5.669 -2.561 -8.422 1.00 95.56 192 PRO A N 1
ATOM 1513 C CA . PRO A 1 192 ? -6.430 -3.541 -7.636 1.00 95.56 192 PRO A CA 1
ATOM 1514 C C . PRO A 1 192 ? -7.780 -2.990 -7.139 1.00 95.56 192 PRO A C 1
ATOM 1516 O O . PRO A 1 192 ? -8.048 -1.794 -7.249 1.00 95.56 192 PRO A O 1
ATOM 1519 N N . LEU A 1 193 ? -8.665 -3.834 -6.594 1.00 93.31 193 LEU A N 1
ATOM 1520 C CA . LEU A 1 193 ? -9.873 -3.354 -5.894 1.00 93.31 193 LEU A CA 1
ATOM 1521 C C . LEU A 1 193 ? -9.496 -2.663 -4.577 1.00 93.31 193 LEU A C 1
ATOM 1523 O O . LEU A 1 193 ? -9.973 -1.566 -4.288 1.00 93.31 193 LEU A O 1
ATOM 1527 N N . SER A 1 194 ? -8.601 -3.298 -3.827 1.00 94.50 194 SER A N 1
ATOM 1528 C CA . SER A 1 194 ? -8.050 -2.802 -2.574 1.00 94.50 194 SER A CA 1
ATOM 1529 C C . SER A 1 194 ? -6.547 -2.637 -2.729 1.00 94.50 194 SER A C 1
ATOM 1531 O O . SER A 1 194 ? -5.830 -3.578 -3.050 1.00 94.50 194 SER A O 1
ATOM 1533 N N . LEU A 1 195 ? -6.076 -1.413 -2.544 1.00 96.31 195 LEU A N 1
ATOM 1534 C CA . LEU A 1 195 ? -4.682 -1.037 -2.651 1.00 96.31 195 LEU A CA 1
ATOM 1535 C C . LEU A 1 195 ? -4.054 -1.034 -1.256 1.00 96.31 195 LEU A C 1
ATOM 1537 O O . LEU A 1 195 ? -4.467 -0.257 -0.394 1.00 96.31 195 LEU A O 1
ATOM 1541 N N . CYS A 1 196 ? -3.046 -1.879 -1.054 1.00 96.94 196 CYS A N 1
ATOM 1542 C CA . CYS A 1 196 ? -2.168 -1.799 0.106 1.00 96.94 196 CYS A CA 1
ATOM 1543 C C . CYS A 1 196 ? -0.900 -1.026 -0.266 1.00 96.94 196 CYS A C 1
ATOM 1545 O O . CYS A 1 196 ? -0.278 -1.302 -1.292 1.00 96.94 196 CYS A O 1
ATOM 1547 N N . ILE A 1 197 ? -0.529 -0.044 0.552 1.00 97.75 197 ILE A N 1
ATOM 1548 C CA . ILE A 1 197 ? 0.706 0.721 0.399 1.00 97.75 197 ILE A CA 1
ATOM 1549 C C . ILE A 1 197 ? 1.529 0.552 1.670 1.00 97.75 197 ILE A C 1
ATOM 1551 O O . ILE A 1 197 ? 1.087 0.950 2.747 1.00 97.75 197 ILE A O 1
ATOM 1555 N N . GLN A 1 198 ? 2.742 0.028 1.534 1.00 96.56 198 GLN A N 1
ATOM 1556 C CA . GLN A 1 198 ? 3.743 0.032 2.592 1.00 96.56 198 GLN A CA 1
ATOM 1557 C C . GLN A 1 198 ? 4.635 1.263 2.439 1.00 96.56 198 GLN A C 1
ATOM 1559 O O . GLN A 1 198 ? 5.185 1.528 1.369 1.00 96.56 198 GLN A O 1
ATOM 1564 N N . LEU A 1 199 ? 4.825 2.008 3.525 1.00 95.25 199 LEU A N 1
ATOM 1565 C CA . LEU A 1 199 ? 5.856 3.034 3.614 1.00 95.25 199 LEU A CA 1
ATOM 1566 C C . LEU A 1 199 ? 7.121 2.390 4.181 1.00 95.25 199 LEU A C 1
ATOM 1568 O O . LEU A 1 199 ? 7.174 2.071 5.368 1.00 95.25 199 LEU A O 1
ATOM 1572 N N . LYS A 1 200 ? 8.151 2.206 3.346 1.00 92.19 200 LYS A N 1
ATOM 1573 C CA . LYS A 1 200 ? 9.423 1.578 3.741 1.00 92.19 200 LYS A CA 1
ATOM 1574 C C . LYS A 1 200 ? 10.219 2.478 4.687 1.00 92.19 200 LYS A C 1
ATOM 1576 O O . LYS A 1 200 ? 11.109 3.224 4.278 1.00 92.19 200 LYS A O 1
ATOM 1581 N N . ARG A 1 201 ? 9.843 2.452 5.965 1.00 88.12 201 ARG A N 1
ATOM 1582 C CA . ARG A 1 201 ? 10.452 3.256 7.033 1.00 88.12 201 ARG A CA 1
ATOM 1583 C C . ARG A 1 201 ? 11.675 2.603 7.653 1.00 88.12 201 ARG A C 1
ATOM 1585 O O . ARG A 1 201 ? 12.468 3.308 8.270 1.00 88.12 201 ARG A O 1
ATOM 1592 N N . PHE A 1 202 ? 11.832 1.298 7.491 1.00 82.69 202 PHE A N 1
ATOM 1593 C CA . PHE A 1 202 ? 12.996 0.565 7.959 1.00 82.69 202 PHE A CA 1
ATOM 1594 C C . PHE A 1 202 ? 13.960 0.401 6.790 1.00 82.69 202 PHE A C 1
ATOM 1596 O O . PHE A 1 202 ? 13.675 -0.295 5.818 1.00 82.69 202 PHE A O 1
ATOM 1603 N N . ALA A 1 203 ? 15.078 1.117 6.851 1.00 64.06 203 ALA A N 1
ATOM 1604 C CA . ALA A 1 203 ? 16.157 0.958 5.894 1.00 64.06 203 ALA A CA 1
ATOM 1605 C C . ALA A 1 203 ? 17.166 -0.034 6.468 1.00 64.06 203 ALA A C 1
ATOM 1607 O O . ALA A 1 203 ? 17.743 0.212 7.524 1.00 64.06 203 ALA A O 1
ATOM 1608 N N . PHE A 1 204 ? 17.436 -1.122 5.754 1.00 55.34 204 PHE A N 1
ATOM 1609 C CA . PHE A 1 204 ? 18.655 -1.879 5.995 1.00 55.34 204 PHE A CA 1
ATOM 1610 C C . PHE A 1 204 ? 19.806 -1.056 5.422 1.00 55.34 204 PHE A C 1
ATOM 1612 O O . PHE A 1 204 ? 19.887 -0.866 4.205 1.00 55.34 204 PHE A O 1
ATOM 1619 N N . ASN A 1 205 ? 20.684 -0.540 6.284 1.00 43.00 205 ASN A N 1
ATOM 1620 C CA . ASN A 1 205 ? 21.949 0.038 5.846 1.00 43.00 205 ASN A CA 1
ATOM 1621 C C . ASN A 1 205 ? 22.754 -1.067 5.151 1.00 43.00 205 ASN A C 1
ATOM 1623 O O . ASN A 1 205 ? 23.509 -1.797 5.783 1.00 43.00 205 ASN A O 1
ATOM 1627 N N . SER A 1 206 ? 22.596 -1.189 3.834 1.00 40.88 206 SER A N 1
ATOM 1628 C CA . SER A 1 206 ? 23.563 -1.873 2.983 1.00 40.88 206 SER A CA 1
ATOM 1629 C C . SER A 1 206 ? 24.774 -0.951 2.867 1.00 40.88 206 SER A C 1
ATOM 1631 O O . SER A 1 206 ? 24.936 -0.226 1.887 1.00 40.88 206 SER A O 1
ATOM 1633 N N . GLY A 1 207 ? 25.579 -0.897 3.928 1.00 36.84 207 GLY A N 1
ATOM 1634 C CA . GLY A 1 207 ? 26.909 -0.315 3.861 1.00 36.84 207 GLY A CA 1
ATOM 1635 C C . GLY A 1 207 ? 27.758 -1.141 2.898 1.00 36.84 207 GLY A C 1
ATOM 1636 O O . GLY A 1 207 ? 27.817 -2.355 3.027 1.00 36.84 207 GLY A O 1
ATOM 1637 N N . THR A 1 208 ? 28.333 -0.464 1.904 1.00 40.94 208 THR A N 1
ATOM 1638 C CA . THR A 1 208 ? 29.609 -0.757 1.225 1.00 40.94 208 THR A CA 1
ATOM 1639 C C . THR A 1 208 ? 30.139 -2.202 1.269 1.00 40.94 208 THR A C 1
ATOM 1641 O O . THR A 1 208 ? 30.518 -2.702 2.322 1.00 40.94 208 THR A O 1
ATOM 1644 N N . ASN A 1 209 ? 30.333 -2.758 0.069 1.00 35.50 209 ASN A N 1
ATOM 1645 C CA . ASN A 1 209 ? 30.800 -4.102 -0.293 1.00 35.50 209 ASN A CA 1
ATOM 1646 C C . ASN A 1 209 ? 29.727 -5.193 -0.295 1.00 35.50 209 ASN A C 1
ATOM 1648 O O . ASN A 1 209 ? 29.189 -5.605 0.728 1.00 35.50 209 ASN A O 1
ATOM 1652 N N . GLY A 1 210 ? 29.459 -5.690 -1.509 1.00 40.72 210 GLY A N 1
ATOM 1653 C CA . GLY A 1 210 ? 28.696 -6.909 -1.730 1.00 40.72 210 GLY A CA 1
ATOM 1654 C C . GLY A 1 210 ? 29.244 -8.061 -0.889 1.00 40.72 210 GLY A C 1
ATOM 1655 O O . GLY A 1 210 ? 30.422 -8.081 -0.547 1.00 40.72 210 GLY A O 1
ATOM 1656 N N . TYR A 1 211 ? 28.361 -9.015 -0.599 1.00 35.66 211 TYR A N 1
ATOM 1657 C CA . TYR A 1 211 ? 28.523 -10.135 0.336 1.00 35.66 211 TYR A CA 1
ATOM 1658 C C . TYR A 1 211 ? 28.190 -9.813 1.798 1.00 35.66 211 TYR A C 1
ATOM 1660 O O . TYR A 1 211 ? 29.060 -9.752 2.659 1.00 35.66 211 TYR A O 1
ATOM 1668 N N . LYS A 1 212 ? 26.884 -9.718 2.083 1.00 32.59 212 LYS A N 1
ATOM 1669 C CA . LYS A 1 212 ? 26.135 -10.609 3.000 1.00 32.59 212 LYS A CA 1
ATOM 1670 C C . LYS A 1 212 ? 24.729 -10.030 3.203 1.00 32.59 212 LYS A C 1
ATOM 1672 O O . LYS A 1 212 ? 24.489 -9.235 4.102 1.00 32.59 212 LYS A O 1
ATOM 1677 N N . SER A 1 213 ? 23.782 -10.451 2.362 1.00 38.41 213 SER A N 1
ATOM 1678 C CA . SER A 1 213 ? 22.370 -10.415 2.749 1.00 38.41 213 SER A CA 1
ATOM 1679 C C . SER A 1 213 ? 22.220 -11.474 3.837 1.00 38.41 213 SER A C 1
ATOM 1681 O O . SER A 1 213 ? 22.268 -12.673 3.554 1.00 38.41 213 SER A O 1
ATOM 1683 N N . SER A 1 214 ? 22.196 -11.046 5.099 1.00 36.19 214 SER A N 1
ATOM 1684 C CA . SER A 1 214 ? 21.859 -11.955 6.185 1.00 36.19 214 SER A CA 1
ATOM 1685 C C . SER A 1 214 ? 20.430 -12.430 5.950 1.00 36.19 214 SER A C 1
ATOM 1687 O O . SER A 1 214 ? 19.494 -11.638 5.964 1.00 36.19 214 SER A O 1
ATOM 1689 N N . LYS A 1 215 ? 20.283 -13.737 5.736 1.00 41.06 215 LYS A N 1
ATOM 1690 C CA . LYS A 1 215 ? 19.010 -14.462 5.622 1.00 41.06 215 LYS A CA 1
ATOM 1691 C C . LYS A 1 215 ? 18.205 -14.458 6.941 1.00 41.06 215 LYS A C 1
ATOM 1693 O O . LYS A 1 215 ? 17.122 -15.021 6.990 1.00 41.06 215 LYS A O 1
ATOM 1698 N N . TYR A 1 216 ? 18.740 -13.816 7.983 1.00 40.22 216 TYR A N 1
ATOM 1699 C CA . TYR A 1 216 ? 18.114 -13.554 9.276 1.00 40.22 216 TYR A CA 1
ATOM 1700 C C . TYR A 1 216 ? 18.361 -12.080 9.639 1.00 40.22 216 TYR A C 1
ATOM 1702 O O . TYR A 1 216 ? 19.513 -11.648 9.721 1.00 40.22 216 TYR A O 1
ATOM 1710 N N . GLY A 1 217 ? 17.289 -11.297 9.766 1.00 39.81 217 GLY A N 1
ATOM 1711 C CA . GLY A 1 217 ? 17.241 -9.828 9.722 1.00 39.81 217 GLY A CA 1
ATOM 1712 C C . GLY A 1 217 ? 17.905 -9.048 10.866 1.00 39.81 217 GLY A C 1
ATOM 1713 O O . GLY A 1 217 ? 17.297 -8.151 11.427 1.00 39.81 217 GLY A O 1
ATOM 1714 N N . GLY A 1 218 ? 19.170 -9.305 11.190 1.00 37.88 218 GLY A N 1
ATOM 1715 C CA . GLY A 1 218 ? 19.937 -8.504 12.150 1.00 37.88 218 GLY A CA 1
ATOM 1716 C C . GLY A 1 218 ? 20.694 -7.354 11.479 1.00 37.88 218 GLY A C 1
ATOM 1717 O O . GLY A 1 218 ? 21.853 -7.517 11.109 1.00 37.88 218 GLY A O 1
ATOM 1718 N N . GLY A 1 219 ? 20.068 -6.186 11.317 1.00 40.94 219 GLY A N 1
ATOM 1719 C CA . GLY A 1 219 ? 20.739 -4.989 10.795 1.00 40.94 219 GLY A CA 1
ATOM 1720 C C . GLY A 1 219 ? 20.133 -3.703 11.348 1.00 40.94 219 GLY A C 1
ATOM 1721 O O . GLY A 1 219 ? 19.057 -3.305 10.918 1.00 40.94 219 GLY A O 1
ATOM 1722 N N . GLY A 1 220 ? 20.830 -3.066 12.297 1.00 44.56 220 GLY A N 1
ATOM 1723 C CA . GLY A 1 220 ? 20.430 -1.858 13.034 1.00 44.56 220 GLY A CA 1
ATOM 1724 C C . GLY A 1 220 ? 20.243 -0.595 12.185 1.00 44.56 220 GLY A C 1
ATOM 1725 O O . GLY A 1 220 ? 21.030 0.345 12.270 1.00 44.56 220 GLY A O 1
ATOM 1726 N N . GLY A 1 221 ? 19.196 -0.562 11.365 1.00 56.94 221 GLY A N 1
ATOM 1727 C CA . GLY A 1 221 ? 18.698 0.655 10.736 1.00 56.94 221 GLY A CA 1
ATOM 1728 C C . GLY A 1 221 ? 17.722 1.391 11.651 1.00 56.94 221 GLY A C 1
ATOM 1729 O O . GLY A 1 221 ? 16.716 0.821 12.071 1.00 56.94 221 GLY A O 1
ATOM 1730 N N . SER A 1 222 ? 17.989 2.664 11.946 1.00 69.19 222 SER A N 1
ATOM 1731 C CA . SER A 1 222 ? 17.032 3.526 12.650 1.00 69.19 222 SER A CA 1
ATOM 1732 C C . SER A 1 222 ? 15.796 3.780 11.784 1.00 69.19 222 SER A C 1
ATOM 1734 O O . SER A 1 222 ? 15.914 4.091 10.595 1.00 69.19 222 SER A O 1
ATOM 1736 N N . LYS A 1 223 ? 14.602 3.691 12.381 1.00 83.81 223 LYS A N 1
ATOM 1737 C CA . LYS A 1 223 ? 13.337 3.989 11.699 1.00 83.81 223 LYS A CA 1
ATOM 1738 C C . LYS A 1 223 ? 13.315 5.419 11.146 1.00 83.81 223 LYS A C 1
ATOM 1740 O O . LYS A 1 223 ? 13.661 6.384 11.827 1.00 83.81 223 LYS A O 1
ATOM 1745 N N . ILE A 1 224 ? 12.810 5.574 9.924 1.00 86.00 224 ILE A N 1
ATOM 1746 C CA . ILE A 1 224 ? 12.513 6.876 9.323 1.00 86.00 224 ILE A CA 1
ATOM 1747 C C . ILE A 1 224 ? 11.257 7.460 9.989 1.00 86.00 224 ILE A C 1
ATOM 1749 O O . ILE A 1 224 ? 10.125 7.154 9.601 1.00 86.00 224 ILE A O 1
ATOM 1753 N N . SER A 1 225 ? 11.463 8.352 10.960 1.00 85.38 225 SER A N 1
ATOM 1754 C CA . SER A 1 225 ? 10.397 9.081 11.676 1.00 85.38 225 SER A CA 1
ATOM 1755 C C . SER A 1 225 ? 9.870 10.313 10.929 1.00 85.38 225 SER A C 1
ATOM 1757 O O . SER A 1 225 ? 9.041 11.060 11.445 1.00 85.38 225 SER A O 1
ATOM 1759 N N . LYS A 1 226 ? 10.353 10.562 9.705 1.00 88.94 226 LYS A N 1
ATOM 1760 C CA . LYS A 1 226 ? 9.892 11.678 8.872 1.00 88.94 226 LYS A CA 1
ATOM 1761 C C . LYS A 1 226 ? 8.381 11.539 8.609 1.00 88.94 226 LYS A C 1
ATOM 1763 O O . LYS A 1 226 ? 7.965 10.469 8.154 1.00 88.94 226 LYS A O 1
ATOM 1768 N N . PRO A 1 227 ? 7.561 12.578 8.849 1.00 90.81 227 PRO A N 1
ATOM 1769 C CA . PRO A 1 227 ? 6.135 12.514 8.551 1.00 90.81 227 PRO A CA 1
ATOM 1770 C C . PRO A 1 227 ? 5.921 12.371 7.040 1.00 90.81 227 PRO A C 1
ATOM 1772 O O . PRO A 1 227 ? 6.594 13.032 6.248 1.00 90.81 227 PRO A O 1
ATOM 1775 N N . ILE A 1 228 ? 4.995 11.492 6.656 1.00 94.25 228 ILE A N 1
ATOM 1776 C CA . ILE A 1 228 ? 4.572 11.288 5.269 1.00 94.25 228 ILE A CA 1
ATOM 1777 C C . ILE A 1 228 ? 3.080 11.564 5.218 1.00 94.25 228 ILE A C 1
ATOM 1779 O O . ILE A 1 228 ? 2.302 10.844 5.836 1.00 94.25 228 ILE A O 1
ATOM 1783 N N . GLU A 1 229 ? 2.686 12.605 4.496 1.00 95.81 229 GLU A N 1
ATOM 1784 C CA . GLU A 1 229 ? 1.278 12.948 4.331 1.00 95.81 229 GLU A CA 1
ATOM 1785 C C . GLU A 1 229 ? 0.573 11.930 3.430 1.00 95.81 229 GLU A C 1
ATOM 1787 O O . GLU A 1 229 ? 1.071 11.562 2.362 1.00 95.81 229 GLU A O 1
ATOM 1792 N N . PHE A 1 230 ? -0.615 11.490 3.831 1.00 96.75 230 PHE A N 1
ATOM 1793 C CA . PHE A 1 230 ? -1.466 10.608 3.040 1.00 96.75 230 PHE A CA 1
ATOM 1794 C C . PHE A 1 230 ? -2.886 11.183 2.979 1.00 96.75 230 PHE A C 1
ATOM 1796 O O . PHE A 1 230 ? -3.418 11.617 4.001 1.00 96.75 230 PHE A O 1
ATOM 1803 N N . PRO A 1 231 ? -3.517 11.234 1.794 1.00 96.44 231 PRO A N 1
ATOM 1804 C CA . PRO A 1 231 ? -4.839 11.830 1.660 1.00 96.44 231 PRO A CA 1
ATOM 1805 C C . PRO A 1 231 ? -5.947 10.825 2.003 1.00 96.44 231 PRO A C 1
ATOM 1807 O O . PRO A 1 231 ? -5.814 9.629 1.744 1.00 96.44 231 PRO A O 1
ATOM 1810 N N . ALA A 1 232 ? -7.097 11.309 2.480 1.00 95.81 232 ALA A N 1
ATOM 1811 C CA . ALA A 1 232 ? -8.295 10.473 2.631 1.00 95.81 232 ALA A CA 1
ATOM 1812 C C . ALA A 1 232 ? -8.792 9.914 1.284 1.00 95.81 232 ALA A C 1
ATOM 1814 O O . ALA A 1 232 ? -9.367 8.830 1.234 1.00 95.81 232 ALA A O 1
ATOM 1815 N N . THR A 1 233 ? -8.561 10.648 0.189 1.00 96.94 233 THR A N 1
ATOM 1816 C CA . THR A 1 233 ? -8.841 10.207 -1.183 1.00 96.94 233 THR A CA 1
ATOM 1817 C C . THR A 1 233 ? -7.567 10.254 -2.018 1.00 96.94 233 THR A C 1
ATOM 1819 O O . THR A 1 233 ? -6.963 11.313 -2.172 1.00 96.94 233 THR A O 1
ATOM 1822 N N . LEU A 1 234 ? -7.168 9.115 -2.578 1.00 97.12 234 LEU A N 1
ATOM 1823 C CA . LEU A 1 234 ? -5.978 8.967 -3.411 1.00 97.12 234 LEU A CA 1
ATOM 1824 C C . LEU A 1 234 ? -6.386 8.775 -4.875 1.00 97.12 234 LEU A C 1
ATOM 1826 O O . LEU A 1 234 ? -7.150 7.869 -5.191 1.00 97.12 234 LEU A O 1
ATOM 1830 N N . ASN A 1 235 ? -5.843 9.590 -5.778 1.00 96.81 235 ASN A N 1
ATOM 1831 C CA . ASN A 1 235 ? -5.974 9.382 -7.220 1.00 96.81 235 ASN A CA 1
ATOM 1832 C C . ASN A 1 235 ? -4.701 8.710 -7.743 1.00 96.81 235 ASN A C 1
ATOM 1834 O O . ASN A 1 235 ? -3.692 9.376 -7.967 1.00 96.81 235 ASN A O 1
ATOM 1838 N N . LEU A 1 236 ? -4.738 7.388 -7.909 1.00 96.31 236 LEU A N 1
ATOM 1839 C CA . LEU A 1 236 ? -3.602 6.599 -8.378 1.00 96.31 236 LEU A CA 1
ATOM 1840 C C . LEU A 1 236 ? -3.422 6.784 -9.897 1.00 96.31 236 LEU A C 1
ATOM 1842 O O . LEU A 1 236 ? -4.338 6.425 -10.642 1.00 96.31 236 LEU A O 1
ATOM 1846 N N . PRO A 1 237 ? -2.282 7.310 -10.382 1.00 95.50 237 PRO A N 1
ATOM 1847 C CA . PRO A 1 237 ? -2.037 7.471 -11.812 1.00 95.50 237 PRO A CA 1
ATOM 1848 C C . PRO A 1 237 ? -1.808 6.120 -12.499 1.00 95.50 237 PRO A C 1
ATOM 1850 O O . PRO A 1 237 ? -1.076 5.263 -11.998 1.00 95.50 237 PRO A O 1
ATOM 1853 N N . LEU A 1 238 ? -2.415 5.946 -13.672 1.00 95.88 238 LEU A N 1
ATOM 1854 C CA . LEU A 1 238 ? -2.330 4.732 -14.476 1.00 95.88 238 LEU A CA 1
ATOM 1855 C C . LEU A 1 238 ? -1.466 4.928 -15.729 1.00 95.88 238 LEU A C 1
ATOM 1857 O O . LEU A 1 238 ? -1.166 6.032 -16.180 1.00 95.88 238 LEU A O 1
ATOM 1861 N N . SER A 1 239 ? -1.087 3.802 -16.321 1.00 93.19 239 SER A N 1
ATOM 1862 C CA . SER A 1 239 ? -0.234 3.673 -17.507 1.00 93.19 239 SER A CA 1
ATOM 1863 C C . SER A 1 239 ? -0.759 4.360 -18.771 1.00 93.19 239 SER A C 1
ATOM 1865 O O . SER A 1 239 ? 0.008 4.555 -19.720 1.00 93.19 239 SER A O 1
ATOM 1867 N N . ASP A 1 240 ? -2.053 4.649 -18.815 1.00 92.38 240 ASP A N 1
ATOM 1868 C CA . ASP A 1 240 ? -2.790 5.230 -19.938 1.00 92.38 240 ASP A CA 1
ATOM 1869 C C . ASP A 1 240 ? -3.210 6.687 -19.679 1.00 92.38 240 ASP A C 1
ATOM 1871 O O . ASP A 1 240 ? -4.103 7.200 -20.347 1.00 92.38 240 ASP A O 1
ATOM 1875 N N . ASN A 1 241 ? -2.553 7.352 -18.721 1.00 90.19 241 ASN A N 1
ATOM 1876 C CA . ASN A 1 241 ? -2.819 8.727 -18.283 1.00 90.19 241 ASN A CA 1
ATOM 1877 C C . ASN A 1 241 ? -4.190 8.946 -17.622 1.00 90.19 241 ASN A C 1
ATOM 1879 O O . ASN A 1 241 ? -4.550 10.090 -17.343 1.00 90.19 241 ASN A O 1
ATOM 1883 N N . ARG A 1 242 ? -4.946 7.883 -17.330 1.00 94.62 242 ARG A N 1
ATOM 1884 C CA . ARG A 1 242 ? -6.107 7.968 -16.438 1.00 94.62 242 ARG A CA 1
ATOM 1885 C C . ARG A 1 242 ? -5.661 7.900 -14.980 1.00 94.62 242 ARG A C 1
ATOM 1887 O O . ARG A 1 242 ? -4.504 7.608 -14.671 1.00 94.62 242 ARG A O 1
ATOM 1894 N N . SER A 1 243 ? -6.597 8.133 -14.071 1.00 94.69 243 SER A N 1
ATOM 1895 C CA . SER A 1 243 ? -6.407 7.903 -12.643 1.00 94.69 243 SER A CA 1
ATOM 1896 C C . SER A 1 243 ? -7.513 7.011 -12.086 1.00 94.69 243 SER A C 1
ATOM 1898 O O . SER A 1 243 ? -8.636 6.989 -12.590 1.00 94.69 243 SER A O 1
ATOM 1900 N N . CYS A 1 244 ? -7.181 6.244 -11.051 1.00 96.19 244 CYS A N 1
ATOM 1901 C CA . CYS A 1 244 ? -8.139 5.457 -10.285 1.00 96.19 244 CYS A CA 1
ATOM 1902 C C . CYS A 1 244 ? -8.294 6.084 -8.900 1.00 96.19 244 CYS A C 1
ATOM 1904 O O . CYS A 1 244 ? -7.309 6.232 -8.176 1.00 96.19 244 CYS A O 1
ATOM 1906 N N . ARG A 1 245 ? -9.523 6.461 -8.542 1.00 97.19 245 ARG A N 1
ATOM 1907 C CA . ARG A 1 245 ? -9.834 7.048 -7.237 1.00 97.19 245 ARG A CA 1
ATOM 1908 C C . ARG A 1 245 ? -9.963 5.948 -6.189 1.00 97.19 245 ARG A C 1
ATOM 1910 O O . ARG A 1 245 ? -10.648 4.959 -6.421 1.00 97.19 245 ARG A O 1
ATOM 1917 N N . TYR A 1 246 ? -9.347 6.167 -5.039 1.00 96.69 246 TYR A N 1
ATOM 1918 C CA . TYR A 1 246 ? -9.443 5.324 -3.859 1.00 96.69 246 TYR A CA 1
ATOM 1919 C C . TYR A 1 246 ? -9.779 6.160 -2.631 1.00 96.69 246 TYR A C 1
ATOM 1921 O O . TYR A 1 246 ? -9.363 7.312 -2.524 1.00 96.69 246 TYR A O 1
ATOM 1929 N N . THR A 1 247 ? -10.455 5.552 -1.669 1.00 95.06 247 THR A N 1
ATOM 1930 C CA . THR A 1 247 ? -10.734 6.109 -0.349 1.00 95.06 247 THR A CA 1
ATOM 1931 C C . THR A 1 247 ? -9.988 5.311 0.712 1.00 95.06 247 THR A C 1
ATOM 1933 O O . THR A 1 247 ? -9.958 4.083 0.668 1.00 95.06 247 THR A O 1
ATOM 1936 N N . LEU A 1 248 ? -9.360 6.015 1.650 1.00 96.06 248 LEU A N 1
ATOM 1937 C CA . LEU A 1 248 ? -8.645 5.422 2.774 1.00 96.06 248 LEU A CA 1
ATOM 1938 C C . LEU A 1 248 ? -9.639 4.689 3.687 1.00 96.06 248 LEU A C 1
ATOM 1940 O O . LEU A 1 248 ? -10.615 5.287 4.147 1.00 96.06 248 LEU A O 1
ATOM 1944 N N . THR A 1 249 ? -9.389 3.406 3.942 1.00 94.00 249 THR A N 1
ATOM 1945 C CA . THR A 1 249 ? -10.237 2.542 4.780 1.00 94.00 249 THR A CA 1
ATOM 1946 C C . THR A 1 249 ? -9.537 2.061 6.041 1.00 94.00 249 THR A C 1
ATOM 1948 O O . THR A 1 249 ? -10.210 1.739 7.015 1.00 94.00 249 THR A O 1
ATOM 1951 N N . GLY A 1 250 ? -8.205 2.031 6.055 1.00 95.38 250 GLY A N 1
ATOM 1952 C CA . GLY A 1 250 ? -7.454 1.666 7.248 1.00 95.38 250 GLY A CA 1
ATOM 1953 C C . GLY A 1 250 ? -6.002 2.111 7.194 1.00 95.38 250 GLY A C 1
ATOM 1954 O O . GLY A 1 250 ? -5.440 2.277 6.111 1.00 95.38 250 GLY A O 1
ATOM 1955 N N . ILE A 1 251 ? -5.398 2.306 8.361 1.00 97.12 251 ILE A N 1
ATOM 1956 C CA . ILE A 1 251 ? -3.960 2.533 8.505 1.00 97.12 251 ILE A CA 1
ATOM 1957 C C . ILE A 1 251 ? -3.423 1.681 9.651 1.00 97.12 251 ILE A C 1
ATOM 1959 O O . ILE A 1 251 ? -4.055 1.585 10.699 1.00 97.12 251 ILE A O 1
ATOM 1963 N N . VAL A 1 252 ? -2.246 1.095 9.460 1.00 96.94 252 VAL A N 1
ATOM 1964 C CA . VAL A 1 252 ? -1.447 0.529 10.552 1.00 96.94 252 VAL A CA 1
ATOM 1965 C C . VAL A 1 252 ? -0.367 1.541 10.876 1.00 96.94 252 VAL A C 1
ATOM 1967 O O . VAL A 1 252 ? 0.379 1.959 9.983 1.00 96.94 252 VAL A O 1
ATOM 1970 N N . ILE A 1 253 ? -0.282 1.939 12.139 1.00 94.75 253 ILE A N 1
ATOM 1971 C CA . ILE A 1 253 ? 0.815 2.755 12.647 1.00 94.75 253 ILE A CA 1
ATOM 1972 C C . ILE A 1 253 ? 1.790 1.863 13.405 1.00 94.75 253 ILE A C 1
ATOM 1974 O O . ILE A 1 253 ? 1.400 0.853 13.980 1.00 94.75 253 ILE A O 1
ATOM 1978 N N . HIS A 1 254 ? 3.061 2.242 13.395 1.00 92.12 254 HIS A N 1
ATOM 1979 C CA . HIS A 1 254 ? 4.083 1.598 14.210 1.00 92.12 254 HIS A CA 1
ATOM 1980 C C . HIS A 1 254 ? 4.719 2.651 15.104 1.00 92.12 254 HIS A C 1
ATOM 1982 O O . HIS A 1 254 ? 5.331 3.577 14.583 1.00 92.12 254 HIS A O 1
ATOM 1988 N N . VAL A 1 255 ? 4.630 2.532 16.421 1.00 86.62 255 VAL A N 1
ATOM 1989 C CA . VAL A 1 255 ? 5.296 3.426 17.376 1.00 86.62 255 VAL A CA 1
ATOM 1990 C C . VAL A 1 255 ? 6.518 2.707 17.933 1.00 86.62 255 VAL A C 1
ATOM 1992 O O . VAL A 1 255 ? 6.394 1.642 18.512 1.00 86.62 255 VAL A O 1
ATOM 1995 N N . GLY A 1 256 ? 7.714 3.264 17.753 1.00 81.19 256 GLY A N 1
ATOM 1996 C CA . GLY A 1 256 ? 8.959 2.590 18.134 1.00 81.19 256 GLY A CA 1
ATOM 1997 C C . GLY A 1 256 ? 10.133 3.011 17.260 1.00 81.19 256 GLY A C 1
ATOM 1998 O O . GLY A 1 256 ? 9.936 3.558 16.171 1.00 81.19 256 GLY A O 1
ATOM 1999 N N . GLY A 1 257 ? 11.352 2.799 17.759 1.00 68.31 257 GLY A N 1
ATOM 2000 C CA . GLY A 1 257 ? 12.591 3.224 17.098 1.00 68.31 257 GLY A CA 1
ATOM 2001 C C . GLY A 1 257 ? 13.168 2.216 16.098 1.00 68.31 257 GLY A C 1
ATOM 2002 O O . GLY A 1 257 ? 13.993 2.602 15.268 1.00 68.31 257 GLY A O 1
ATOM 2003 N N . SER A 1 258 ? 12.739 0.951 16.149 1.00 67.56 258 SER A N 1
ATOM 2004 C CA . SER A 1 258 ? 13.260 -0.139 15.311 1.00 67.56 258 SER A CA 1
ATOM 2005 C C . SER A 1 258 ? 12.135 -1.050 14.811 1.00 67.56 258 SER A C 1
ATOM 2007 O O . SER A 1 258 ? 11.008 -0.923 15.268 1.00 67.56 258 SER A O 1
ATOM 2009 N N . SER A 1 259 ? 12.416 -1.946 13.865 1.00 63.25 259 SER A N 1
ATOM 2010 C CA . SER A 1 259 ? 11.443 -2.951 13.399 1.00 63.25 259 SER A CA 1
ATOM 2011 C C . SER A 1 259 ? 11.244 -4.110 14.383 1.00 63.25 259 SER A C 1
ATOM 2013 O O . SER A 1 259 ? 10.233 -4.790 14.303 1.00 63.25 259 SER A O 1
ATOM 2015 N N . HIS A 1 260 ? 12.194 -4.318 15.300 1.00 62.81 260 HIS A N 1
ATOM 2016 C CA . HIS A 1 260 ? 12.209 -5.416 16.281 1.00 62.81 260 HIS A CA 1
ATOM 2017 C C . HIS A 1 260 ? 11.715 -4.968 17.664 1.00 62.81 260 HIS A C 1
ATOM 2019 O O . HIS A 1 260 ? 11.727 -5.718 18.636 1.00 62.81 260 HIS A O 1
ATOM 2025 N N . SER A 1 261 ? 11.369 -3.686 17.798 1.00 69.94 261 SER A N 1
ATOM 2026 C CA . SER A 1 261 ? 10.877 -3.113 19.042 1.00 69.94 261 SER A CA 1
ATOM 2027 C C . SER A 1 261 ? 9.973 -1.920 18.770 1.00 69.94 261 SER A C 1
ATOM 2029 O O . SER A 1 261 ? 10.351 -0.931 18.134 1.00 69.94 261 SER A O 1
ATOM 2031 N N . GLY A 1 262 ? 8.764 -2.015 19.300 1.00 84.06 262 GLY A N 1
ATOM 2032 C CA . GLY A 1 262 ? 7.728 -1.024 19.112 1.00 84.06 262 GLY A CA 1
ATOM 2033 C C . GLY A 1 262 ? 6.356 -1.628 19.332 1.00 84.06 262 GLY A C 1
ATOM 2034 O O . GLY A 1 262 ? 6.217 -2.720 19.879 1.00 84.06 262 GLY A O 1
ATOM 2035 N N . HIS A 1 263 ? 5.347 -0.882 18.915 1.00 91.38 263 HIS A N 1
ATOM 2036 C CA . HIS A 1 263 ? 3.952 -1.215 19.101 1.00 91.38 263 HIS A CA 1
ATOM 2037 C C . HIS A 1 263 ? 3.164 -0.855 17.853 1.00 91.38 263 HIS A C 1
ATOM 2039 O O . HIS A 1 263 ? 3.292 0.254 17.327 1.0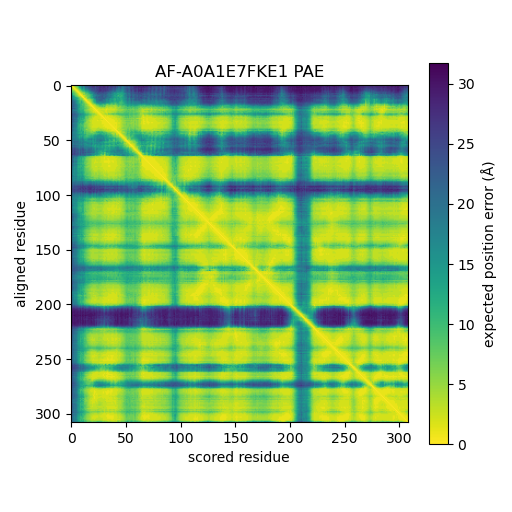0 91.38 263 HIS A O 1
ATOM 2045 N N . TYR A 1 264 ? 2.367 -1.796 17.363 1.00 93.25 264 TYR A N 1
ATOM 2046 C CA . TYR A 1 264 ? 1.513 -1.577 16.208 1.00 93.25 264 TYR A CA 1
ATOM 2047 C C . TYR A 1 264 ? 0.077 -1.370 16.664 1.00 93.25 264 TYR A C 1
ATOM 2049 O O . TYR A 1 264 ? -0.472 -2.199 17.382 1.00 93.25 264 TYR A O 1
ATOM 2057 N N . THR A 1 265 ? -0.552 -0.308 16.175 1.00 95.50 265 THR A N 1
ATOM 2058 C CA . THR A 1 265 ? -1.991 -0.089 16.351 1.00 95.50 265 THR A CA 1
ATOM 2059 C C . THR A 1 265 ? -2.636 0.201 15.003 1.00 95.50 265 THR A C 1
ATOM 2061 O O . THR A 1 265 ? -1.958 0.484 14.005 1.00 95.50 265 THR A O 1
ATOM 2064 N N . ALA A 1 266 ? -3.958 0.083 14.940 1.00 97.06 266 ALA A N 1
ATOM 2065 C CA . ALA A 1 266 ? -4.712 0.267 13.711 1.00 97.06 266 ALA A CA 1
ATOM 2066 C C . ALA A 1 266 ? -5.727 1.395 13.835 1.00 97.06 266 ALA A C 1
ATOM 2068 O O . ALA A 1 266 ? -6.331 1.603 14.880 1.00 97.06 266 ALA A O 1
ATOM 2069 N N . TYR A 1 267 ? -5.981 2.071 12.722 1.00 96.69 267 TYR A N 1
ATOM 2070 C CA . TYR A 1 267 ? -7.180 2.875 12.555 1.00 96.69 267 TYR A CA 1
ATOM 2071 C C . TYR A 1 267 ? -8.004 2.292 11.423 1.00 96.69 267 TYR A C 1
ATOM 2073 O O . TYR A 1 267 ? -7.469 2.036 10.346 1.00 96.69 267 TYR A O 1
ATOM 2081 N N . VAL A 1 268 ? -9.305 2.123 11.637 1.00 94.44 268 VAL A N 1
ATOM 2082 C CA . VAL A 1 268 ? -10.219 1.549 10.641 1.00 94.44 268 VAL A CA 1
ATOM 2083 C C . VAL A 1 268 ? -11.427 2.448 10.426 1.00 94.44 268 VAL A C 1
ATOM 2085 O O . VAL A 1 268 ? -11.975 3.021 11.371 1.00 94.44 268 VAL A O 1
ATOM 2088 N N . LYS A 1 269 ? -11.845 2.584 9.166 1.00 91.44 269 LYS A N 1
ATOM 2089 C CA . LYS A 1 269 ? -13.036 3.331 8.767 1.00 91.44 269 LYS A CA 1
ATOM 2090 C C . LYS A 1 269 ? -14.199 2.368 8.634 1.00 91.44 269 LYS A C 1
ATOM 2092 O O . LYS A 1 269 ? -14.224 1.529 7.736 1.00 91.44 269 LYS A O 1
ATOM 2097 N N . LYS A 1 270 ? -15.196 2.530 9.493 1.00 84.62 270 LYS A N 1
ATOM 2098 C CA . LYS A 1 270 ? -16.448 1.793 9.401 1.00 84.62 270 LYS A CA 1
ATOM 2099 C C . LYS A 1 270 ? -17.489 2.636 8.654 1.00 84.62 270 LYS A C 1
ATOM 2101 O O . LYS A 1 270 ? -17.798 3.740 9.112 1.00 84.62 270 LYS A O 1
ATOM 2106 N N . PRO A 1 271 ? -18.062 2.143 7.545 1.00 76.81 271 PRO A N 1
ATOM 2107 C CA . PRO A 1 271 ? -19.242 2.758 6.953 1.00 76.81 271 PRO A CA 1
ATOM 2108 C C . PRO A 1 271 ? -20.471 2.490 7.838 1.00 76.81 271 PRO A C 1
ATOM 2110 O O . PRO A 1 271 ? -20.725 1.354 8.240 1.00 76.81 271 PRO A O 1
ATOM 2113 N N . ASP A 1 272 ? -21.229 3.534 8.160 1.00 68.81 272 ASP A N 1
ATOM 2114 C CA . ASP A 1 272 ? -22.520 3.440 8.843 1.00 68.81 272 ASP A CA 1
ATOM 2115 C C . ASP A 1 272 ? -23.648 3.195 7.827 1.00 68.81 272 ASP A C 1
ATOM 2117 O O . ASP A 1 272 ? -23.593 3.628 6.673 1.00 68.81 272 ASP A O 1
ATOM 2121 N N . ARG A 1 273 ? -24.722 2.539 8.277 1.00 62.81 273 ARG A N 1
ATOM 2122 C CA . ARG A 1 273 ? -25.933 2.263 7.488 1.00 62.81 273 ARG A CA 1
ATOM 2123 C C . ARG A 1 273 ? -26.615 3.535 6.982 1.00 62.81 273 ARG A C 1
ATOM 2125 O O . ARG A 1 273 ? -27.312 3.488 5.979 1.00 62.81 273 ARG A O 1
ATOM 2132 N N . LYS A 1 274 ? -26.412 4.667 7.663 1.00 62.12 274 LYS A N 1
ATOM 2133 C CA . LYS A 1 274 ? -26.975 5.977 7.297 1.00 62.12 274 LYS A CA 1
ATOM 2134 C C . LYS A 1 274 ? -26.098 6.772 6.317 1.00 62.12 274 LYS A C 1
ATOM 2136 O O . LYS A 1 274 ? -26.391 7.931 6.049 1.00 62.12 274 LYS A O 1
ATOM 2141 N N . GLY A 1 275 ? -25.013 6.180 5.808 1.00 64.06 275 GLY A N 1
ATOM 2142 C CA . GLY A 1 275 ? -24.097 6.805 4.846 1.00 64.06 275 GLY A CA 1
ATOM 2143 C C . GLY A 1 275 ? -22.974 7.644 5.469 1.00 64.06 275 GLY A C 1
ATOM 2144 O O . GLY A 1 275 ? -22.023 7.995 4.772 1.00 64.06 275 GLY A O 1
ATOM 2145 N N . ALA A 1 276 ? -23.024 7.925 6.776 1.00 75.56 276 ALA A N 1
ATOM 2146 C CA . ALA A 1 276 ? -21.886 8.478 7.510 1.00 75.56 276 ALA A CA 1
ATOM 2147 C C . ALA A 1 276 ? -20.784 7.415 7.675 1.00 75.56 276 ALA A C 1
ATOM 2149 O O . ALA A 1 276 ? -21.034 6.222 7.561 1.00 75.56 276 ALA A O 1
ATOM 2150 N N . SER A 1 277 ? -19.539 7.811 7.928 1.00 85.19 277 SER A N 1
ATOM 2151 C CA . SER A 1 277 ? -18.462 6.872 8.275 1.00 85.19 277 SER A CA 1
ATOM 2152 C C . SER A 1 277 ? -17.836 7.279 9.599 1.00 85.19 277 SER A C 1
ATOM 2154 O O . SER A 1 277 ? -17.596 8.465 9.813 1.00 85.19 277 SER A O 1
ATOM 2156 N N . GLN A 1 278 ? -17.533 6.303 10.451 1.00 91.12 278 GLN A N 1
ATOM 2157 C CA . GLN A 1 278 ? -16.878 6.512 11.741 1.00 91.12 278 GLN A CA 1
ATOM 2158 C C . GLN A 1 278 ? -15.503 5.845 11.729 1.00 91.12 278 GLN A C 1
ATOM 2160 O O . GLN A 1 278 ? -15.371 4.683 11.343 1.00 91.12 278 GLN A O 1
ATOM 2165 N N . TRP A 1 279 ? -14.481 6.582 12.158 1.00 94.81 279 TRP A N 1
ATOM 2166 C CA . TRP A 1 279 ? -13.148 6.031 12.365 1.00 94.81 279 TRP A CA 1
ATOM 2167 C C . TRP A 1 279 ? -13.009 5.495 13.787 1.00 94.81 279 TRP A C 1
ATOM 2169 O O . TRP A 1 279 ? -13.547 6.077 14.729 1.00 94.81 279 TRP A O 1
ATOM 2179 N N . TYR A 1 280 ? -12.266 4.407 13.934 1.00 94.94 280 TYR A N 1
ATOM 2180 C CA . TYR A 1 280 ? -11.907 3.830 15.224 1.00 94.94 280 TYR A CA 1
ATOM 2181 C C . TYR A 1 280 ? -10.400 3.653 15.287 1.00 94.94 280 TYR A C 1
ATOM 2183 O O . TYR A 1 280 ? -9.815 3.205 14.303 1.00 94.94 280 TYR A O 1
ATOM 2191 N N . HIS A 1 281 ? -9.797 4.002 16.416 1.00 96.56 281 HIS A N 1
ATOM 2192 C CA . HIS A 1 281 ? -8.454 3.578 16.782 1.00 96.56 281 HIS A CA 1
ATOM 2193 C C . HIS A 1 281 ? -8.573 2.280 17.582 1.00 96.56 281 HIS A C 1
ATOM 2195 O O . HIS A 1 281 ? -9.459 2.147 18.428 1.00 96.56 281 HIS A O 1
ATOM 2201 N N . ILE A 1 282 ? -7.741 1.304 17.240 1.00 95.31 282 ILE A N 1
ATOM 2202 C CA . ILE A 1 282 ? -7.732 -0.026 17.829 1.00 95.31 282 ILE A CA 1
ATOM 2203 C C . ILE A 1 282 ? -6.308 -0.319 18.270 1.00 95.31 282 ILE A C 1
ATOM 2205 O O . ILE A 1 282 ? -5.416 -0.510 17.436 1.00 95.31 282 ILE A O 1
ATOM 2209 N N . ASP A 1 283 ? -6.133 -0.353 19.581 1.00 94.38 283 ASP A N 1
ATOM 2210 C CA . ASP A 1 283 ? -4.902 -0.709 20.260 1.00 94.38 283 ASP A CA 1
ATOM 2211 C C . ASP A 1 283 ? -5.141 -2.030 20.995 1.00 94.38 283 ASP A C 1
ATOM 2213 O O . ASP A 1 283 ? -5.738 -2.065 22.068 1.00 94.38 283 ASP A O 1
ATOM 2217 N N . ASP A 1 284 ? -4.759 -3.136 20.355 1.00 91.69 284 ASP A N 1
ATOM 2218 C CA . ASP A 1 284 ? -5.047 -4.486 20.834 1.00 91.69 284 ASP A CA 1
ATOM 2219 C C . ASP A 1 284 ? -6.519 -4.651 21.260 1.00 91.69 284 ASP A C 1
ATOM 2221 O O . ASP A 1 284 ? -7.404 -4.653 20.398 1.00 91.69 284 ASP A O 1
ATOM 2225 N N . SER A 1 285 ? -6.799 -4.828 22.556 1.00 91.06 285 SER A N 1
ATOM 2226 C CA . SER A 1 285 ? -8.154 -5.003 23.091 1.00 91.06 285 SER A CA 1
ATOM 2227 C C . SER A 1 285 ? -8.958 -3.705 23.181 1.00 91.06 285 SER A C 1
ATOM 2229 O O . SER A 1 285 ? -10.189 -3.766 23.237 1.00 91.06 285 SER A O 1
ATOM 2231 N N . ASP A 1 286 ? -8.286 -2.559 23.167 1.00 92.69 286 ASP A N 1
ATOM 2232 C CA . ASP A 1 286 ? -8.888 -1.250 23.366 1.00 92.69 286 ASP A CA 1
ATOM 2233 C C . ASP A 1 286 ? -9.346 -0.657 22.034 1.00 92.69 286 ASP A C 1
ATOM 2235 O O . ASP A 1 286 ? -8.628 -0.637 21.033 1.00 92.69 286 ASP A O 1
ATOM 2239 N N . VAL A 1 287 ? -10.593 -0.186 22.010 1.00 94.69 287 VAL A N 1
ATOM 2240 C CA . VAL A 1 287 ? -11.229 0.377 20.817 1.00 94.69 287 VAL A CA 1
ATOM 2241 C C . VAL A 1 287 ? -11.862 1.706 21.179 1.00 94.69 287 VAL A C 1
ATOM 2243 O O . VAL A 1 287 ? -12.759 1.764 22.020 1.00 94.69 287 VAL A O 1
ATOM 2246 N N . GLU A 1 288 ? -11.461 2.763 20.483 1.00 94.69 288 GLU A N 1
ATOM 2247 C CA . GLU A 1 288 ? -11.988 4.107 20.702 1.00 94.69 288 GLU A CA 1
ATOM 2248 C C . GLU A 1 288 ? -12.425 4.769 19.383 1.00 94.69 288 GLU A C 1
ATOM 2250 O O . GLU A 1 288 ? -11.754 4.635 18.354 1.00 94.69 288 GLU A O 1
ATOM 2255 N N . PRO A 1 289 ? -13.565 5.481 19.353 1.00 95.19 289 PRO A N 1
ATOM 2256 C CA . PRO A 1 289 ? -13.959 6.261 18.189 1.00 95.19 289 PRO A CA 1
ATOM 2257 C C . PRO A 1 289 ? -13.072 7.505 18.056 1.00 95.19 289 PRO A C 1
ATOM 2259 O O . PRO A 1 289 ? -12.851 8.238 19.016 1.00 95.19 289 PRO A O 1
ATOM 2262 N N . VAL A 1 290 ? -12.618 7.797 16.838 1.00 96.38 290 VAL A N 1
ATOM 2263 C CA . VAL A 1 290 ? -11.774 8.965 16.545 1.00 96.38 290 VAL A CA 1
ATOM 2264 C C . VAL A 1 290 ? -12.268 9.732 15.323 1.00 96.38 290 VAL A C 1
ATOM 2266 O O . VAL A 1 290 ? -13.039 9.232 14.506 1.00 96.38 290 VAL A O 1
ATOM 2269 N N . SER A 1 291 ? -11.825 10.980 15.177 1.00 95.56 291 SER A N 1
ATOM 2270 C CA . SER A 1 291 ? -12.143 11.796 14.001 1.00 95.56 291 SER A CA 1
ATOM 2271 C C . SER A 1 291 ? -11.220 11.475 12.819 1.00 95.56 291 SER A C 1
ATOM 2273 O O . SER A 1 291 ? -10.047 11.159 13.014 1.00 95.56 291 SER A O 1
ATOM 2275 N N . GLU A 1 292 ? -11.691 11.662 11.581 1.00 95.19 292 GLU A N 1
ATOM 2276 C CA . GLU A 1 292 ? -10.836 11.527 10.384 1.00 95.19 292 GLU A CA 1
ATOM 2277 C C . GLU A 1 292 ? -9.630 12.485 10.429 1.00 95.19 292 GLU A C 1
ATOM 2279 O O . GLU A 1 292 ? -8.525 12.132 10.023 1.00 95.19 292 GLU A O 1
ATOM 2284 N N . LYS A 1 293 ? -9.801 13.672 11.027 1.00 95.56 293 LYS A N 1
ATOM 2285 C CA . LYS A 1 293 ? -8.717 14.638 11.254 1.00 95.56 293 LYS A CA 1
ATOM 2286 C C . LYS A 1 293 ? -7.605 14.066 12.142 1.00 95.56 293 LYS A C 1
ATOM 2288 O O . LYS A 1 293 ? -6.443 14.403 11.926 1.00 95.56 293 LYS A O 1
ATOM 2293 N N 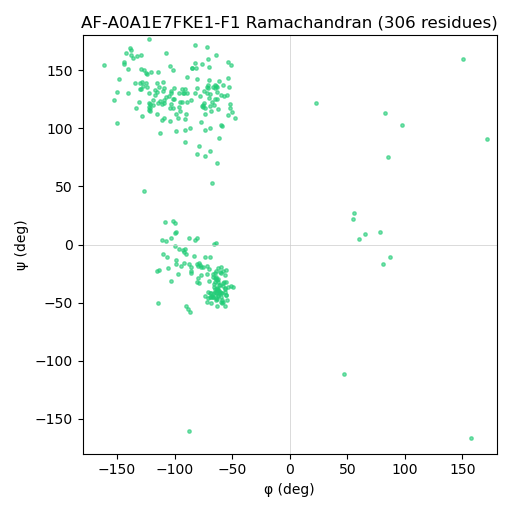. THR A 1 294 ? -7.943 13.231 13.125 1.00 95.94 294 THR A N 1
ATOM 2294 C CA . THR A 1 294 ? -6.971 12.536 13.985 1.00 95.94 294 THR A CA 1
ATOM 2295 C C . THR A 1 294 ? -6.184 11.500 13.185 1.00 95.94 294 THR A C 1
ATOM 2297 O O . THR A 1 294 ? -4.964 11.424 13.317 1.00 95.94 294 THR A O 1
ATOM 2300 N N . VAL A 1 295 ? -6.861 10.755 12.307 1.00 96.31 295 VAL A N 1
ATOM 2301 C CA . VAL A 1 295 ? -6.246 9.726 11.451 1.00 96.31 295 VAL A CA 1
ATOM 2302 C C . VAL A 1 295 ? -5.253 10.344 10.466 1.00 96.31 295 VAL A C 1
ATOM 2304 O O . VAL A 1 295 ? -4.110 9.910 10.383 1.00 96.31 295 VAL A O 1
ATOM 2307 N N . LEU A 1 296 ? -5.638 11.418 9.770 1.00 95.81 296 LEU A N 1
ATOM 2308 C CA . LEU A 1 296 ? -4.781 12.077 8.773 1.00 95.81 296 LEU A CA 1
ATOM 2309 C C . LEU A 1 296 ? -3.569 12.812 9.376 1.00 95.81 296 LEU A C 1
ATOM 2311 O O . LEU A 1 296 ? -2.684 13.244 8.642 1.00 95.81 296 LEU A O 1
ATOM 2315 N N . ARG A 1 297 ? -3.514 12.978 10.705 1.00 94.81 297 ARG A N 1
ATOM 2316 C CA . ARG A 1 297 ? -2.379 13.594 11.416 1.00 94.81 297 ARG A CA 1
ATOM 2317 C C . ARG A 1 297 ? -1.341 12.583 11.900 1.00 94.81 297 ARG A C 1
ATOM 2319 O O . ARG A 1 297 ? -0.311 13.004 12.429 1.00 94.81 297 ARG A O 1
ATOM 2326 N N . GLN A 1 298 ? -1.589 11.284 11.729 1.00 94.06 298 GLN A N 1
ATOM 2327 C CA . GLN A 1 298 ? -0.667 10.243 12.175 1.00 94.06 298 GLN A CA 1
ATOM 2328 C C . GLN A 1 298 ? 0.644 10.299 11.386 1.00 94.06 298 GLN A C 1
ATOM 2330 O O . GLN A 1 298 ? 0.667 10.151 10.167 1.00 94.06 298 GLN A O 1
ATOM 2335 N N . LYS A 1 299 ? 1.760 10.512 12.088 1.00 89.56 299 LYS A N 1
ATOM 2336 C CA . LYS A 1 299 ? 3.092 10.662 11.471 1.00 89.56 299 LYS A CA 1
ATOM 2337 C C . LYS A 1 299 ? 3.785 9.323 11.228 1.00 89.56 299 LYS A C 1
ATOM 2339 O O . LYS A 1 299 ? 4.603 9.209 10.313 1.00 89.56 299 LYS A O 1
ATOM 2344 N N . ASP A 1 300 ? 3.40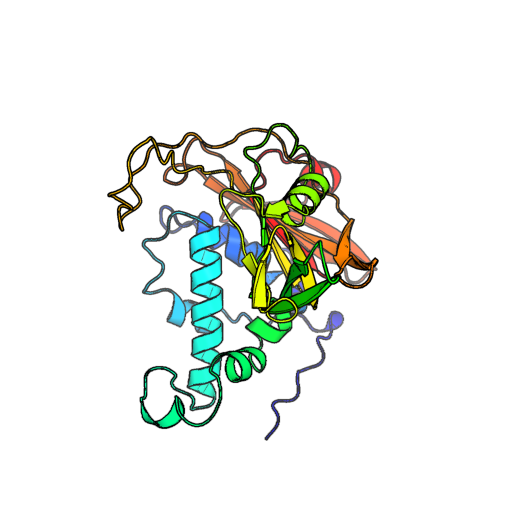4 8.320 12.010 1.00 90.56 300 ASP A N 1
ATOM 2345 C CA . ASP A 1 300 ? 4.015 6.995 12.084 1.00 90.56 300 ASP A CA 1
ATOM 2346 C C . ASP A 1 300 ? 3.260 5.920 11.290 1.00 90.56 300 ASP A C 1
ATOM 2348 O O . ASP A 1 300 ? 3.458 4.724 11.505 1.00 90.56 300 ASP A O 1
ATOM 2352 N N . ALA A 1 301 ? 2.412 6.339 10.344 1.00 94.56 301 ALA A N 1
ATOM 2353 C CA . ALA A 1 301 ? 1.740 5.427 9.426 1.00 94.56 301 ALA A CA 1
ATOM 2354 C C . ALA A 1 301 ? 2.760 4.547 8.696 1.00 94.56 301 ALA A C 1
ATOM 2356 O O . ALA A 1 301 ? 3.730 5.058 8.128 1.00 94.56 301 ALA A O 1
ATOM 2357 N N . TYR A 1 302 ? 2.534 3.239 8.730 1.00 95.12 302 TYR A N 1
ATOM 2358 C CA . TYR A 1 302 ? 3.411 2.214 8.179 1.00 95.12 302 TYR A CA 1
ATOM 2359 C C . TYR A 1 302 ? 2.753 1.486 7.003 1.00 95.12 302 TYR A C 1
ATOM 2361 O O . TYR A 1 302 ? 3.331 1.450 5.916 1.00 95.12 302 TYR A O 1
ATOM 2369 N N . LEU A 1 303 ? 1.518 1.006 7.186 1.00 97.06 303 LEU A N 1
ATOM 2370 C CA . LEU A 1 303 ? 0.681 0.461 6.114 1.00 97.06 303 LEU A CA 1
ATOM 2371 C C . LEU A 1 303 ? -0.550 1.340 5.917 1.00 97.06 303 LEU A C 1
ATOM 2373 O O . LEU A 1 303 ? -1.168 1.784 6.884 1.00 97.06 303 LEU A O 1
ATOM 2377 N N . LEU A 1 304 ? -0.927 1.563 4.662 1.00 97.81 304 LEU A N 1
ATOM 2378 C CA . LEU A 1 304 ? -2.132 2.289 4.278 1.00 97.81 304 LEU A CA 1
ATOM 2379 C C . LEU A 1 304 ? -3.002 1.379 3.413 1.00 97.81 304 LEU A C 1
ATOM 2381 O O . LEU A 1 304 ? -2.527 0.808 2.429 1.00 97.81 304 LEU A O 1
ATOM 2385 N N . PHE A 1 305 ? -4.281 1.284 3.754 1.00 97.12 305 PHE A N 1
ATOM 2386 C CA . PHE A 1 305 ? -5.272 0.497 3.032 1.00 97.12 305 PHE A CA 1
ATOM 2387 C C . PHE A 1 305 ? -6.295 1.424 2.388 1.00 97.12 305 PHE A C 1
ATOM 2389 O O . PHE A 1 305 ? -6.953 2.227 3.052 1.00 97.12 305 PHE A O 1
ATOM 2396 N N . TYR A 1 306 ? -6.422 1.293 1.075 1.00 96.19 306 TYR A N 1
ATOM 2397 C CA . TYR A 1 306 ? -7.258 2.113 0.214 1.00 96.19 306 TYR A CA 1
ATOM 2398 C C . TYR A 1 306 ? -8.220 1.215 -0.572 1.00 96.19 306 TYR A C 1
ATOM 2400 O O . TYR A 1 306 ? -7.798 0.207 -1.130 1.00 96.19 306 TYR A O 1
ATOM 2408 N N . CYS A 1 307 ? -9.498 1.578 -0.678 1.00 93.19 307 CYS A N 1
ATOM 2409 C CA . CYS A 1 307 ? -10.494 0.848 -1.477 1.00 93.19 307 CYS A CA 1
ATOM 2410 C C . CYS A 1 307 ? -11.168 1.773 -2.496 1.00 93.19 307 CYS A C 1
ATOM 2412 O O . CYS A 1 307 ? -11.306 2.968 -2.237 1.00 93.19 307 CYS A O 1
ATOM 2414 N N . ARG A 1 308 ? -11.547 1.235 -3.658 1.00 89.00 308 ARG A N 1
ATOM 2415 C CA . ARG A 1 308 ? -12.221 1.988 -4.729 1.00 89.00 308 ARG A CA 1
ATOM 2416 C C . ARG A 1 308 ? -13.739 1.845 -4.706 1.00 89.00 308 ARG A C 1
ATOM 2418 O O . ARG A 1 308 ? -14.209 0.767 -4.280 1.00 89.00 308 ARG A O 1
#